Protein AF-A0A0L6WJF7-F1 (afdb_monomer_lite)

Structure (mmCIF, N/CA/C/O backbone):
data_AF-A0A0L6WJF7-F1
#
_entry.id   AF-A0A0L6WJF7-F1
#
loop_
_atom_site.group_PDB
_atom_site.id
_atom_site.type_symbol
_atom_site.label_atom_id
_atom_site.label_alt_id
_atom_site.label_comp_id
_atom_site.label_asym_id
_atom_site.label_entity_id
_atom_site.label_seq_id
_atom_site.pdbx_PDB_ins_code
_atom_site.Cartn_x
_atom_site.Cartn_y
_atom_site.Cartn_z
_atom_site.occupancy
_atom_site.B_iso_or_equiv
_atom_site.auth_seq_id
_atom_site.auth_comp_id
_atom_site.auth_asym_id
_atom_site.auth_atom_id
_atom_site.pdbx_PDB_model_num
ATOM 1 N N . MET A 1 1 ? 12.307 69.881 -58.468 1.00 53.69 1 MET A N 1
ATOM 2 C CA . MET A 1 1 ? 12.374 69.586 -57.019 1.00 53.69 1 MET A CA 1
ATOM 3 C C . MET A 1 1 ? 12.439 68.063 -56.856 1.00 53.69 1 MET A C 1
ATOM 5 O O . MET A 1 1 ? 11.710 67.497 -56.062 1.00 53.69 1 MET A O 1
ATOM 9 N N . ASP A 1 2 ? 13.302 67.382 -57.626 1.00 55.81 2 ASP A N 1
ATOM 10 C CA . ASP A 1 2 ? 13.040 65.974 -57.992 1.00 55.81 2 ASP A CA 1
ATOM 11 C C . ASP A 1 2 ? 14.224 65.020 -57.741 1.00 55.81 2 ASP A C 1
ATOM 13 O O . ASP A 1 2 ? 14.179 63.864 -58.147 1.00 55.81 2 ASP A O 1
ATOM 17 N N . ASN A 1 3 ? 15.279 65.467 -57.045 1.00 57.88 3 ASN A N 1
ATOM 18 C CA . ASN A 1 3 ? 16.489 64.659 -56.816 1.00 57.88 3 ASN A CA 1
ATOM 19 C C . ASN A 1 3 ? 16.565 63.975 -55.436 1.00 57.88 3 ASN A C 1
ATOM 21 O O . ASN A 1 3 ? 17.476 63.183 -55.215 1.00 57.88 3 ASN A O 1
ATOM 25 N N . GLU A 1 4 ? 15.626 64.214 -54.516 1.00 58.69 4 GLU A N 1
ATOM 26 C CA . GLU A 1 4 ? 15.672 63.598 -53.174 1.00 58.69 4 GLU A CA 1
ATOM 27 C C . GLU A 1 4 ? 15.056 62.186 -53.116 1.00 58.69 4 GLU A C 1
ATOM 29 O O . GLU A 1 4 ? 15.371 61.405 -52.219 1.00 58.69 4 GLU A O 1
ATOM 34 N N . HIS A 1 5 ? 14.244 61.788 -54.101 1.00 56.94 5 HIS A N 1
ATOM 35 C CA . HIS A 1 5 ? 13.559 60.488 -54.072 1.00 56.94 5 HIS A CA 1
ATOM 36 C C . HIS A 1 5 ? 14.417 59.290 -54.513 1.00 56.94 5 HIS A C 1
ATOM 38 O O . HIS A 1 5 ? 14.074 58.155 -54.195 1.00 56.94 5 HIS A O 1
ATOM 44 N N . ILE A 1 6 ? 15.545 59.505 -55.201 1.00 64.75 6 ILE A N 1
ATOM 45 C CA . ILE A 1 6 ? 16.400 58.400 -55.678 1.00 64.75 6 ILE A CA 1
ATOM 46 C C . ILE A 1 6 ? 17.362 57.917 -54.580 1.00 64.75 6 ILE A C 1
ATOM 48 O O . ILE A 1 6 ? 17.659 56.725 -54.499 1.00 64.75 6 ILE A O 1
ATOM 52 N N . SER A 1 7 ? 17.793 58.803 -53.676 1.00 67.69 7 SER A N 1
ATOM 53 C CA . SER A 1 7 ? 18.758 58.447 -52.626 1.00 67.69 7 SER A CA 1
ATOM 54 C C . SER A 1 7 ? 18.167 57.513 -51.561 1.00 67.69 7 SER A C 1
ATOM 56 O O . SER A 1 7 ? 18.864 56.636 -51.058 1.00 67.69 7 SER A O 1
ATOM 58 N N . THR A 1 8 ? 16.872 57.640 -51.254 1.00 72.00 8 THR A N 1
ATOM 59 C CA . THR A 1 8 ? 16.207 56.828 -50.216 1.00 72.00 8 THR A CA 1
ATOM 60 C C . THR A 1 8 ? 15.913 55.396 -50.675 1.00 72.00 8 THR A C 1
ATOM 62 O O . THR A 1 8 ? 15.952 54.465 -49.873 1.00 72.00 8 THR A O 1
ATOM 65 N N . ALA A 1 9 ? 15.684 55.179 -51.975 1.00 73.25 9 ALA A N 1
ATOM 66 C CA . ALA A 1 9 ? 15.461 53.839 -52.522 1.00 73.25 9 ALA A CA 1
ATOM 67 C C . ALA A 1 9 ? 16.738 52.978 -52.499 1.00 73.25 9 ALA A C 1
ATOM 69 O O . ALA A 1 9 ? 16.676 51.779 -52.220 1.00 73.25 9 ALA A O 1
ATOM 70 N N . GLN A 1 10 ? 17.901 53.588 -52.752 1.00 75.44 10 GLN A N 1
ATOM 71 C CA . GLN A 1 10 ? 19.178 52.876 -52.737 1.00 75.44 10 GLN A CA 1
ATOM 72 C C . GLN A 1 10 ? 19.604 52.502 -51.309 1.00 75.44 10 GLN A C 1
ATOM 74 O O . GLN A 1 10 ? 20.070 51.383 -51.087 1.00 75.44 10 GLN A O 1
ATOM 79 N N . GLU A 1 11 ? 19.363 53.381 -50.333 1.00 77.94 11 GLU A N 1
ATOM 80 C CA . GLU A 1 11 ? 19.652 53.118 -48.917 1.00 77.94 11 GLU A CA 1
ATOM 81 C C . GLU A 1 11 ? 18.813 51.950 -48.368 1.00 77.94 11 GLU A C 1
ATOM 83 O O . GLU A 1 11 ? 19.355 51.038 -47.743 1.00 77.94 11 GLU A O 1
ATOM 88 N N . ASN A 1 12 ? 17.525 51.878 -48.726 1.00 80.31 12 ASN A N 1
ATOM 89 C CA . ASN A 1 12 ? 16.648 50.779 -48.306 1.00 80.31 12 ASN A CA 1
ATOM 90 C C . ASN A 1 12 ? 17.069 49.412 -48.877 1.00 80.31 12 ASN A C 1
ATOM 92 O O . ASN A 1 12 ? 16.943 48.394 -48.197 1.00 80.31 12 ASN A O 1
ATOM 96 N N . SER A 1 13 ? 17.602 49.370 -50.105 1.00 80.25 13 SER A N 1
ATOM 97 C CA . SER A 1 13 ? 18.071 48.113 -50.713 1.00 80.25 13 SER A CA 1
ATOM 98 C C . SER A 1 13 ? 19.330 47.553 -50.041 1.00 80.25 13 SER A C 1
ATOM 100 O O . SER A 1 13 ? 19.480 46.339 -49.909 1.00 80.25 13 SER A O 1
ATOM 102 N N . PHE A 1 14 ? 20.214 48.436 -49.565 1.00 85.00 14 PHE A N 1
ATOM 103 C CA . PHE A 1 14 ? 21.432 48.042 -48.865 1.00 85.00 14 PHE A CA 1
ATOM 104 C C . PHE A 1 14 ? 21.129 47.525 -47.453 1.00 85.00 14 PHE A C 1
ATOM 106 O O . PHE A 1 14 ? 21.691 46.513 -47.035 1.00 85.00 14 PHE A O 1
ATOM 113 N N . VAL A 1 15 ? 20.193 48.168 -46.745 1.00 85.81 15 VAL A N 1
ATOM 114 C CA . VAL A 1 15 ? 19.759 47.729 -45.409 1.00 85.81 15 VAL A CA 1
ATOM 115 C C . VAL A 1 15 ? 19.102 46.345 -45.469 1.00 85.81 15 VAL A C 1
ATOM 117 O O . VAL A 1 15 ? 19.448 45.488 -44.658 1.00 85.81 15 VAL A O 1
ATOM 120 N N . ALA A 1 16 ? 18.252 46.083 -46.469 1.00 84.12 16 ALA A N 1
ATOM 121 C CA . ALA A 1 16 ? 17.634 44.766 -46.654 1.00 84.12 16 ALA A CA 1
ATOM 122 C C . ALA A 1 16 ? 18.677 43.659 -46.916 1.00 84.12 16 ALA A C 1
ATOM 124 O O . ALA A 1 16 ? 18.638 42.605 -46.284 1.00 84.12 16 ALA A O 1
ATOM 125 N N . ALA A 1 17 ? 19.668 43.920 -47.777 1.00 85.81 17 ALA A N 1
ATOM 126 C CA . ALA A 1 17 ? 20.734 42.955 -48.057 1.00 85.81 17 ALA A CA 1
ATOM 127 C C . ALA A 1 17 ? 21.619 42.667 -46.826 1.00 85.81 17 ALA A C 1
ATOM 129 O O . ALA A 1 17 ? 22.101 41.545 -46.644 1.00 85.81 17 ALA A O 1
ATOM 130 N N . GLN A 1 18 ? 21.831 43.668 -45.967 1.00 89.62 18 GLN A N 1
ATOM 131 C CA . GLN A 1 18 ? 22.596 43.511 -44.732 1.00 89.62 18 GLN A CA 1
ATOM 132 C C . GLN A 1 18 ? 21.829 42.699 -43.675 1.00 89.62 18 GLN A C 1
ATOM 134 O O . GLN A 1 18 ? 22.437 41.895 -42.962 1.00 89.62 18 GLN A O 1
ATOM 139 N N . GLU A 1 19 ? 20.509 42.873 -43.589 1.00 90.62 19 GLU A N 1
ATOM 140 C CA . GLU A 1 19 ? 19.651 42.114 -42.673 1.00 90.62 19 GLU A CA 1
ATOM 141 C C . GLU A 1 19 ? 19.583 40.627 -43.062 1.00 90.62 19 GLU A C 1
ATOM 143 O O . GLU A 1 19 ? 19.742 39.756 -42.202 1.00 90.62 19 GLU A O 1
ATOM 148 N N . ASP A 1 20 ? 19.487 40.324 -44.360 1.00 92.12 20 ASP A N 1
ATOM 149 C CA . ASP A 1 20 ? 19.518 38.945 -44.866 1.00 92.12 20 ASP A CA 1
ATOM 150 C C . ASP A 1 20 ? 20.847 38.242 -44.544 1.00 92.12 20 ASP A C 1
ATOM 152 O O . ASP A 1 20 ? 20.865 37.101 -44.069 1.00 92.12 20 ASP A O 1
ATOM 156 N N . HIS A 1 21 ? 21.975 38.938 -44.723 1.00 94.06 21 HIS A N 1
ATOM 157 C CA . HIS A 1 21 ? 23.291 38.394 -44.387 1.00 94.06 21 HIS A CA 1
ATOM 158 C C . HIS A 1 21 ? 23.449 38.166 -42.872 1.00 94.06 21 HIS A C 1
ATOM 160 O O . HIS A 1 21 ? 24.003 37.147 -42.450 1.00 94.06 21 HIS A O 1
ATOM 166 N N . ALA A 1 22 ? 22.941 39.077 -42.034 1.00 93.19 22 ALA A N 1
ATOM 167 C CA . ALA A 1 22 ? 22.985 38.931 -40.578 1.00 93.19 22 ALA A CA 1
ATOM 168 C C . ALA A 1 22 ? 22.165 37.723 -40.093 1.00 93.19 22 ALA A C 1
ATOM 170 O O . ALA A 1 22 ? 22.651 36.945 -39.266 1.00 93.19 22 ALA A O 1
ATOM 171 N N . ASN A 1 23 ? 20.971 37.516 -40.655 1.00 92.62 23 ASN A N 1
ATOM 172 C CA . ASN A 1 23 ? 20.116 36.370 -40.336 1.00 92.62 23 ASN A CA 1
ATOM 173 C C . ASN A 1 23 ? 20.767 35.043 -40.745 1.00 92.62 23 ASN A C 1
ATOM 175 O O . ASN A 1 23 ? 20.771 34.088 -39.966 1.00 92.62 23 ASN A O 1
ATOM 179 N N . GLN A 1 24 ? 21.412 35.002 -41.913 1.00 93.69 24 GLN A N 1
ATOM 180 C CA . GLN A 1 24 ? 22.119 33.811 -42.383 1.00 93.69 24 GLN A CA 1
ATOM 181 C C . GLN A 1 24 ? 23.331 33.460 -41.502 1.00 93.69 24 GLN A C 1
ATOM 183 O O . GLN A 1 24 ? 23.605 32.284 -41.240 1.00 93.69 24 GLN A O 1
ATOM 188 N N . VAL A 1 25 ? 24.064 34.462 -41.008 1.00 94.81 25 VAL A N 1
ATOM 189 C CA . VAL A 1 25 ? 25.177 34.241 -40.070 1.00 94.81 25 VAL A CA 1
ATOM 190 C C . VAL A 1 25 ? 24.658 33.765 -38.714 1.00 94.81 25 VAL A C 1
ATOM 192 O O . VAL A 1 25 ? 25.211 32.814 -38.162 1.00 94.81 25 VAL A O 1
ATOM 195 N N . LEU A 1 26 ? 23.586 34.370 -38.195 1.00 94.88 26 LEU A N 1
ATOM 196 C CA . LEU A 1 26 ? 22.988 33.975 -36.919 1.00 94.88 26 LEU A CA 1
ATOM 197 C C . LEU A 1 26 ? 22.504 32.520 -36.957 1.00 94.88 26 LEU A C 1
ATOM 199 O O . LEU A 1 26 ? 22.787 31.751 -36.039 1.00 94.88 26 LEU A O 1
ATOM 203 N N . GLU A 1 27 ? 21.836 32.129 -38.041 1.00 93.94 27 GLU A N 1
ATOM 204 C CA . GLU A 1 27 ? 21.353 30.765 -38.238 1.00 93.94 27 GLU A CA 1
ATOM 205 C C . GLU A 1 27 ? 22.522 29.764 -38.283 1.00 93.94 27 GLU A C 1
ATOM 207 O O . GLU A 1 27 ? 22.518 28.748 -37.581 1.00 93.94 27 GLU A O 1
ATOM 212 N N . ASN A 1 28 ? 23.590 30.093 -39.014 1.00 93.88 28 ASN A N 1
ATOM 213 C CA . ASN A 1 28 ? 24.789 29.258 -39.075 1.00 93.88 28 ASN A CA 1
ATOM 214 C C . ASN A 1 28 ? 25.502 29.134 -37.721 1.00 93.88 28 ASN A C 1
ATOM 216 O O . ASN A 1 28 ? 25.958 28.043 -37.378 1.00 93.88 28 ASN A O 1
ATOM 220 N N . VAL A 1 29 ? 25.583 30.213 -36.938 1.00 96.12 29 VAL A N 1
ATOM 221 C CA . VAL A 1 29 ? 26.187 30.195 -35.595 1.00 96.12 29 VAL A CA 1
ATOM 222 C C . VAL A 1 29 ? 25.330 29.380 -34.623 1.00 96.12 29 VAL A C 1
ATOM 224 O O . VAL A 1 29 ? 25.874 28.608 -33.831 1.00 96.12 29 VAL A O 1
ATOM 227 N N . LEU A 1 30 ? 24.002 29.484 -34.717 1.00 96.50 30 LEU A N 1
ATOM 228 C CA . LEU A 1 30 ? 23.072 28.752 -33.857 1.00 96.50 30 LEU A CA 1
ATOM 229 C C . LEU A 1 30 ? 23.101 27.236 -34.128 1.00 96.50 30 LEU A C 1
ATOM 231 O O . LEU A 1 30 ? 23.076 26.443 -33.185 1.00 96.50 30 LEU A O 1
ATOM 235 N N . TYR A 1 31 ? 23.212 26.818 -35.396 1.00 96.50 31 TYR A N 1
ATOM 236 C CA . TYR A 1 31 ? 23.283 25.397 -35.770 1.00 96.50 31 TYR A CA 1
ATOM 237 C C . TYR A 1 31 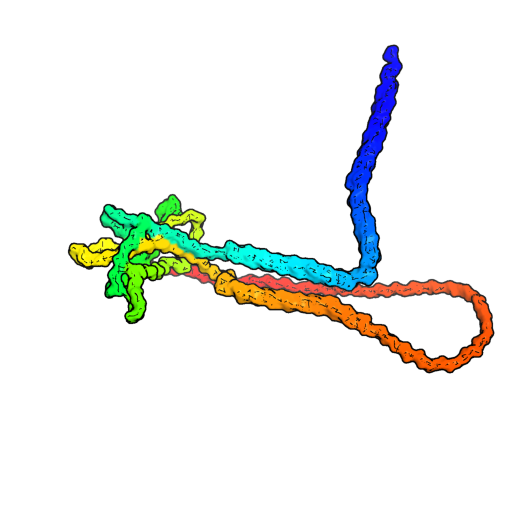? 24.700 24.811 -35.795 1.00 96.50 31 TYR A C 1
ATOM 239 O O . TYR A 1 31 ? 24.844 23.584 -35.804 1.00 96.50 31 TYR A O 1
ATOM 247 N N . ALA A 1 32 ? 25.751 25.637 -35.763 1.00 96.06 32 ALA A N 1
ATOM 248 C CA . ALA A 1 32 ? 27.143 25.186 -35.705 1.00 96.06 32 ALA A CA 1
ATOM 249 C C . ALA A 1 32 ? 27.411 24.101 -34.636 1.00 96.06 32 ALA A C 1
ATOM 251 O O . ALA A 1 32 ? 27.981 23.065 -34.998 1.00 96.06 32 ALA A O 1
ATOM 252 N N . PRO A 1 33 ? 26.987 24.242 -33.358 1.00 95.44 33 PRO A N 1
ATOM 253 C CA . PRO A 1 33 ? 27.238 23.215 -32.344 1.00 95.44 33 PRO A CA 1
ATOM 254 C C . PRO A 1 33 ? 26.498 21.901 -32.630 1.00 95.44 33 PRO A C 1
ATOM 256 O O . PRO A 1 33 ? 27.069 20.824 -32.453 1.00 95.44 33 PRO A O 1
ATOM 259 N N . LEU A 1 34 ? 25.260 21.969 -33.130 1.00 95.06 34 LEU A N 1
ATOM 260 C CA . LEU A 1 34 ? 24.488 20.785 -33.521 1.00 95.06 34 LEU A CA 1
ATOM 261 C C . LEU A 1 34 ? 25.148 20.049 -34.687 1.00 95.06 34 LEU A C 1
ATOM 263 O O . LEU A 1 34 ? 25.275 18.826 -34.649 1.00 95.06 34 LEU A O 1
ATOM 267 N N . ARG A 1 35 ? 25.617 20.785 -35.701 1.00 94.56 35 ARG A N 1
ATOM 268 C CA . ARG A 1 35 ? 26.313 20.208 -36.857 1.00 94.56 35 ARG A CA 1
ATOM 269 C C . ARG A 1 35 ? 27.630 19.556 -36.442 1.00 94.56 35 ARG A C 1
ATOM 271 O O . ARG A 1 35 ? 27.910 18.443 -36.883 1.00 94.56 35 ARG A O 1
ATOM 278 N N . LEU A 1 36 ? 28.400 20.200 -35.562 1.00 95.88 36 LEU A N 1
ATOM 279 C CA . LEU A 1 36 ? 29.635 19.635 -35.011 1.00 95.88 36 LEU A CA 1
ATOM 280 C C . LEU A 1 36 ? 29.346 18.347 -34.229 1.00 95.88 36 LEU A C 1
ATOM 282 O O . LEU A 1 36 ? 30.014 17.339 -34.449 1.00 95.88 36 LEU A O 1
ATOM 286 N N . PHE A 1 37 ? 28.304 18.337 -33.393 1.00 95.69 37 PHE A N 1
ATOM 287 C CA . PHE A 1 37 ? 27.869 17.141 -32.669 1.00 95.69 37 PHE A CA 1
ATOM 288 C C . PHE A 1 37 ? 27.458 15.999 -33.615 1.00 95.69 37 PHE A C 1
ATOM 290 O O . PHE A 1 37 ? 27.842 14.845 -33.413 1.00 95.69 37 PHE A O 1
ATOM 297 N N . LEU A 1 38 ? 26.730 16.305 -34.689 1.00 95.69 38 LEU A N 1
ATOM 298 C CA . LEU A 1 38 ? 26.316 15.319 -35.693 1.00 95.69 38 LEU A CA 1
ATOM 299 C C . LEU A 1 38 ? 27.516 14.728 -36.455 1.00 95.69 38 LEU A C 1
ATOM 301 O O . LEU A 1 38 ? 27.592 13.518 -36.674 1.00 95.69 38 LEU A O 1
ATOM 305 N N . VAL A 1 39 ? 28.502 15.555 -36.809 1.00 95.69 39 VAL A N 1
ATOM 306 C CA . VAL A 1 39 ? 29.749 15.089 -37.444 1.00 95.69 39 VAL A CA 1
ATOM 307 C C . VAL A 1 39 ? 30.576 14.239 -36.473 1.00 95.69 39 VAL A C 1
ATOM 309 O O . VAL A 1 39 ? 31.080 13.179 -36.843 1.00 95.69 39 VAL A O 1
ATOM 312 N N . LEU A 1 40 ? 30.675 14.649 -35.207 1.00 95.88 40 LEU A N 1
ATOM 313 C CA . LEU A 1 40 ? 31.395 13.890 -34.184 1.00 95.88 40 LEU A CA 1
ATOM 314 C C . LEU A 1 40 ? 30.750 12.515 -33.950 1.00 95.88 40 LEU A C 1
ATOM 316 O O . LEU A 1 40 ? 31.445 11.500 -33.913 1.00 95.88 40 LEU A O 1
ATOM 320 N N . THR A 1 41 ? 29.419 12.466 -33.845 1.00 90.81 41 THR A N 1
ATOM 321 C CA . THR A 1 41 ? 28.673 11.216 -33.627 1.00 90.81 41 THR A CA 1
ATOM 322 C C . THR A 1 41 ? 28.743 10.279 -34.830 1.00 90.81 41 THR A C 1
ATOM 324 O O . THR A 1 41 ? 28.945 9.082 -34.646 1.00 90.81 41 THR A O 1
ATOM 327 N N . THR A 1 42 ? 28.656 10.784 -36.062 1.00 92.19 42 THR A N 1
ATOM 328 C CA . THR A 1 42 ? 28.769 9.950 -37.277 1.00 92.19 42 THR A CA 1
ATOM 329 C C . THR A 1 42 ? 30.175 9.375 -37.477 1.00 92.19 42 THR A C 1
ATOM 331 O O . THR A 1 42 ? 30.312 8.192 -37.813 1.00 92.19 42 THR A O 1
ATOM 334 N N . ASN A 1 43 ? 31.224 10.153 -37.187 1.00 92.19 43 ASN A N 1
ATOM 335 C CA . ASN A 1 43 ? 32.607 9.664 -37.187 1.00 92.19 43 ASN A CA 1
ATOM 336 C C . ASN A 1 43 ? 32.833 8.605 -36.100 1.00 92.19 43 ASN A C 1
ATOM 338 O O . ASN A 1 43 ? 33.417 7.552 -36.365 1.00 92.19 43 ASN A O 1
ATOM 342 N N . LEU A 1 44 ? 32.298 8.837 -34.898 1.00 91.25 44 LEU A N 1
ATOM 343 C CA . LEU A 1 44 ? 32.364 7.879 -33.797 1.00 91.25 44 LEU A CA 1
ATOM 344 C C . LEU A 1 44 ? 31.636 6.568 -34.136 1.00 91.25 44 LEU A C 1
ATOM 346 O O . LEU A 1 44 ? 32.177 5.486 -33.917 1.00 91.25 44 LEU A O 1
ATOM 350 N N . VAL A 1 45 ? 30.441 6.641 -34.730 1.00 89.25 45 VAL A N 1
ATOM 351 C CA . VAL A 1 45 ? 29.676 5.461 -35.173 1.00 89.25 45 VAL A CA 1
ATOM 352 C C . VAL A 1 45 ? 30.439 4.674 -36.236 1.00 89.25 45 VAL A C 1
ATOM 354 O O . VAL A 1 45 ? 30.460 3.444 -36.189 1.00 89.25 45 VAL A O 1
ATOM 357 N N . SER A 1 46 ? 31.104 5.360 -37.165 1.00 90.75 46 SER A N 1
ATOM 358 C CA . SER A 1 46 ? 31.913 4.710 -38.201 1.00 90.75 46 SER A CA 1
ATOM 359 C C . SER A 1 46 ? 33.108 3.963 -37.603 1.00 90.75 46 SER A C 1
ATOM 361 O O . SER A 1 46 ? 33.389 2.839 -38.019 1.00 90.75 46 SER A O 1
ATOM 363 N N . TYR A 1 47 ? 33.743 4.530 -36.572 1.00 92.31 47 TYR A N 1
ATOM 364 C CA . TYR A 1 47 ? 34.831 3.885 -35.832 1.00 92.31 47 TYR A CA 1
ATOM 365 C C . TYR A 1 47 ? 34.354 2.677 -35.006 1.00 92.31 47 TYR A C 1
ATOM 367 O O . TYR A 1 47 ? 35.052 1.671 -34.894 1.00 92.31 47 TYR A O 1
ATOM 375 N N . LEU A 1 48 ? 33.133 2.741 -34.465 1.00 84.50 48 LEU A N 1
ATOM 376 C CA . LEU A 1 48 ? 32.530 1.669 -33.665 1.00 84.50 48 LEU A CA 1
ATOM 377 C C . LEU A 1 48 ? 31.879 0.561 -34.508 1.00 84.50 48 LEU A C 1
ATOM 379 O O . LEU A 1 48 ? 31.614 -0.524 -33.991 1.00 84.50 48 LEU A O 1
ATOM 383 N N . ARG A 1 49 ? 31.642 0.795 -35.803 1.00 86.31 49 ARG A N 1
ATOM 384 C CA . ARG A 1 49 ? 30.972 -0.134 -36.726 1.00 86.31 49 ARG A CA 1
ATOM 385 C C . ARG A 1 49 ? 31.522 -1.574 -36.722 1.00 86.31 49 ARG A C 1
ATOM 387 O O . ARG A 1 49 ? 30.693 -2.483 -36.663 1.00 86.31 49 ARG A O 1
ATOM 394 N N . PRO A 1 50 ? 32.847 -1.840 -36.736 1.00 89.69 50 PRO A N 1
ATOM 395 C CA . PRO A 1 50 ? 33.362 -3.215 -36.679 1.00 89.69 50 PRO A CA 1
ATOM 396 C C . PRO A 1 50 ? 33.068 -3.918 -35.345 1.00 89.69 50 PRO A C 1
ATOM 398 O O . PRO A 1 50 ? 32.942 -5.141 -35.301 1.00 89.69 50 PRO A O 1
ATOM 401 N N . PHE A 1 51 ? 32.895 -3.154 -34.268 1.00 85.12 51 PHE A N 1
ATOM 402 C CA . PHE A 1 51 ? 32.595 -3.668 -32.934 1.00 85.12 51 PHE A CA 1
ATOM 403 C C . PHE A 1 51 ? 31.099 -3.636 -32.602 1.00 85.12 51 PHE A C 1
ATOM 405 O O . PHE A 1 51 ? 30.689 -4.181 -31.578 1.00 85.12 51 PHE A O 1
ATOM 412 N N . ALA A 1 52 ? 30.263 -3.044 -33.462 1.00 79.50 52 ALA A N 1
ATOM 413 C CA . ALA A 1 52 ? 28.847 -2.804 -33.195 1.00 79.50 52 ALA A CA 1
ATOM 414 C C . ALA A 1 52 ? 28.100 -4.085 -32.792 1.00 79.50 52 ALA A C 1
ATOM 416 O O . ALA A 1 52 ? 27.354 -4.081 -31.816 1.00 79.50 52 ALA A O 1
ATOM 417 N N . ALA A 1 53 ? 28.367 -5.206 -33.470 1.00 79.06 53 ALA A N 1
ATOM 418 C CA . ALA A 1 53 ? 27.729 -6.488 -33.168 1.00 79.06 53 ALA A CA 1
ATOM 419 C C . ALA A 1 53 ? 28.026 -7.012 -31.745 1.00 79.06 53 ALA A C 1
ATOM 421 O O . ALA A 1 53 ? 27.225 -7.767 -31.201 1.00 79.06 53 ALA A O 1
ATOM 422 N N . GLN A 1 54 ? 29.153 -6.617 -31.144 1.00 80.81 54 GLN A N 1
ATOM 423 C CA . GLN A 1 54 ? 29.554 -7.019 -29.790 1.00 80.81 54 GLN A CA 1
ATOM 424 C C . GLN A 1 54 ? 29.210 -5.952 -28.743 1.00 80.81 54 GLN A C 1
ATOM 426 O O . GLN A 1 54 ? 28.816 -6.288 -27.628 1.00 80.81 54 GLN A O 1
ATOM 431 N N . ILE A 1 55 ? 29.318 -4.669 -29.100 1.00 82.31 55 ILE A N 1
ATOM 432 C CA . ILE A 1 55 ? 29.065 -3.551 -28.185 1.00 82.31 55 ILE A CA 1
ATOM 433 C C . ILE A 1 55 ? 27.568 -3.371 -27.934 1.00 82.31 55 ILE A C 1
ATOM 435 O O . ILE A 1 55 ? 27.193 -3.098 -26.799 1.00 82.31 55 ILE A O 1
ATOM 439 N N . ILE A 1 56 ? 26.704 -3.553 -28.942 1.00 82.62 56 ILE A N 1
ATOM 440 C CA . ILE A 1 56 ? 25.258 -3.308 -28.797 1.00 82.62 56 ILE A CA 1
ATOM 441 C C . ILE A 1 56 ? 24.647 -4.135 -27.647 1.00 82.62 56 ILE A C 1
ATOM 443 O O . ILE A 1 56 ? 24.024 -3.531 -26.774 1.00 82.62 56 ILE A O 1
ATOM 447 N N . PRO A 1 57 ? 24.838 -5.468 -27.560 1.00 80.31 57 PRO A N 1
ATOM 448 C CA . PRO A 1 57 ? 24.281 -6.255 -26.459 1.00 80.31 57 PRO A CA 1
ATOM 449 C C . PRO A 1 57 ? 24.850 -5.870 -25.090 1.00 80.31 57 PRO A C 1
ATOM 451 O O . PRO A 1 57 ? 24.106 -5.800 -24.115 1.00 80.31 57 PRO A O 1
ATOM 454 N N . VAL A 1 58 ? 26.154 -5.583 -25.011 1.00 81.69 58 VAL A N 1
ATOM 455 C CA . VAL A 1 58 ? 26.816 -5.178 -23.759 1.00 81.69 58 VAL A CA 1
ATOM 456 C C . VAL A 1 58 ? 26.283 -3.833 -23.282 1.00 81.69 58 VAL A C 1
ATOM 458 O O . VAL A 1 58 ? 25.961 -3.682 -22.109 1.00 81.69 58 VAL A O 1
ATOM 461 N N . LEU A 1 59 ? 26.130 -2.878 -24.197 1.00 82.19 59 LEU A N 1
ATOM 462 C CA . LEU A 1 59 ? 25.591 -1.556 -23.914 1.00 82.19 59 LEU A CA 1
ATOM 463 C C . LEU A 1 59 ? 24.126 -1.660 -23.471 1.00 82.19 59 LEU A C 1
ATOM 465 O O . LEU A 1 59 ? 23.757 -1.083 -22.451 1.00 82.19 59 LEU A O 1
ATOM 469 N N . ILE A 1 60 ? 23.314 -2.470 -24.159 1.00 82.50 60 ILE A N 1
ATOM 470 C CA . ILE A 1 60 ? 21.942 -2.763 -23.727 1.00 82.50 60 ILE A CA 1
ATOM 471 C C . ILE A 1 60 ? 21.952 -3.360 -22.317 1.00 82.50 60 ILE A C 1
ATOM 473 O O . ILE A 1 60 ? 21.225 -2.863 -21.472 1.00 82.50 60 ILE A O 1
ATOM 477 N N . CYS A 1 61 ? 22.795 -4.345 -22.004 1.00 80.81 61 CYS A N 1
ATOM 478 C CA . CYS A 1 61 ? 22.877 -4.894 -20.648 1.00 80.81 61 CYS A CA 1
ATOM 479 C C . CYS A 1 61 ? 23.299 -3.839 -19.611 1.00 80.81 61 CYS A C 1
ATOM 481 O O . CYS A 1 61 ? 22.655 -3.717 -18.573 1.00 80.81 61 CYS A O 1
ATOM 483 N N . ILE A 1 62 ? 24.332 -3.042 -19.892 1.00 83.19 62 ILE A N 1
ATOM 484 C CA . ILE A 1 62 ? 24.855 -2.030 -18.962 1.00 83.19 62 ILE A CA 1
ATOM 485 C C . ILE A 1 62 ? 23.821 -0.945 -18.660 1.00 83.19 62 ILE A C 1
ATOM 487 O O . ILE A 1 62 ? 23.769 -0.491 -17.524 1.00 83.19 62 ILE A O 1
ATOM 491 N N . PHE A 1 63 ? 22.997 -0.535 -19.627 1.00 82.88 63 PHE A N 1
ATOM 492 C CA . PHE A 1 63 ? 22.012 0.531 -19.417 1.00 82.88 63 PHE A CA 1
ATOM 493 C C . PHE A 1 63 ? 20.622 0.012 -19.035 1.00 82.88 63 PHE A C 1
ATOM 495 O O . PHE A 1 63 ? 19.961 0.585 -18.169 1.00 82.88 63 PHE A O 1
ATOM 502 N N . LEU A 1 64 ? 20.168 -1.085 -19.641 1.00 79.81 64 LEU A N 1
ATOM 503 C CA . LEU A 1 64 ? 18.831 -1.632 -19.418 1.00 79.81 64 LEU A CA 1
ATOM 504 C C . LEU A 1 64 ? 18.714 -2.287 -18.037 1.00 79.81 64 LEU A C 1
ATOM 506 O O . LEU A 1 64 ? 17.690 -2.119 -17.382 1.00 79.81 64 LEU A O 1
ATOM 510 N N . ILE A 1 65 ? 19.748 -2.992 -17.563 1.00 80.56 65 ILE A N 1
ATOM 511 C CA . ILE A 1 65 ? 19.728 -3.640 -16.241 1.00 80.56 65 ILE A CA 1
ATOM 512 C C . ILE A 1 65 ? 19.526 -2.620 -15.109 1.00 80.56 65 ILE A C 1
ATOM 514 O O . ILE A 1 65 ? 18.562 -2.781 -14.357 1.00 80.56 65 ILE A O 1
ATOM 518 N N . PRO A 1 66 ? 20.354 -1.565 -14.962 1.00 80.25 66 PRO A N 1
ATOM 519 C CA . PRO A 1 66 ? 20.152 -0.583 -13.902 1.00 80.25 66 PRO A CA 1
ATOM 520 C C . PRO A 1 66 ? 18.852 0.196 -14.085 1.00 80.25 66 PRO A C 1
ATOM 522 O O . PRO A 1 66 ? 18.196 0.482 -13.089 1.00 80.25 66 PRO A O 1
ATOM 525 N N . LEU A 1 67 ? 18.428 0.482 -15.323 1.00 80.00 67 LEU A N 1
ATOM 526 C CA . LEU A 1 67 ? 17.141 1.131 -15.576 1.00 80.00 67 LEU A CA 1
ATOM 527 C C . LEU A 1 67 ? 15.968 0.274 -15.078 1.00 80.00 67 LEU A C 1
ATOM 529 O O . LEU A 1 67 ? 15.086 0.790 -14.392 1.00 80.00 67 LEU A O 1
ATOM 533 N N . ILE A 1 68 ? 15.959 -1.030 -15.379 1.00 79.81 68 ILE A N 1
ATOM 534 C CA . ILE A 1 68 ? 14.902 -1.935 -14.911 1.00 79.81 68 ILE A CA 1
ATOM 535 C C . ILE A 1 68 ? 14.962 -2.098 -13.389 1.00 79.81 68 ILE A C 1
ATOM 537 O O . ILE A 1 68 ? 13.916 -2.062 -12.743 1.00 79.81 68 ILE A O 1
ATOM 541 N N . LEU A 1 69 ? 16.153 -2.234 -12.797 1.00 80.81 69 LEU A N 1
ATOM 542 C CA . LEU A 1 69 ? 16.310 -2.299 -11.339 1.00 80.81 69 LEU A CA 1
ATOM 543 C C . LEU A 1 69 ? 15.771 -1.038 -10.659 1.00 80.81 69 LEU A C 1
ATOM 545 O O . LEU A 1 69 ? 15.045 -1.133 -9.671 1.00 80.81 69 LEU A O 1
ATOM 549 N N . LEU A 1 70 ? 16.080 0.130 -11.220 1.00 77.75 70 LEU A N 1
ATOM 550 C CA . LEU A 1 70 ? 15.615 1.418 -10.729 1.00 77.75 70 LEU A CA 1
ATOM 551 C C . LEU A 1 70 ? 14.088 1.518 -10.839 1.00 77.75 70 LEU A C 1
ATOM 553 O O . LEU A 1 70 ? 13.429 1.805 -9.843 1.00 77.75 70 LEU A O 1
ATOM 557 N N . LEU A 1 71 ? 13.502 1.187 -11.994 1.00 75.81 71 LEU A N 1
ATOM 558 C CA . LEU A 1 71 ? 12.044 1.152 -12.176 1.00 75.81 71 LEU A CA 1
ATOM 559 C C . LEU A 1 71 ? 11.360 0.150 -11.233 1.00 75.81 71 LEU A C 1
ATOM 561 O O . LEU A 1 71 ? 10.322 0.467 -10.653 1.00 75.81 71 LEU A O 1
ATOM 565 N N . SER A 1 72 ? 11.950 -1.030 -11.034 1.00 79.81 72 SER A N 1
ATOM 566 C CA . SER A 1 72 ? 11.452 -2.043 -10.099 1.00 79.81 72 SER A CA 1
ATOM 567 C C . SER A 1 72 ? 11.499 -1.541 -8.654 1.00 79.81 72 SER A C 1
ATOM 569 O O . SER A 1 72 ? 10.542 -1.724 -7.902 1.00 79.81 72 SER A O 1
ATOM 571 N N . PHE A 1 73 ? 12.589 -0.880 -8.261 1.00 80.50 73 PHE A N 1
ATOM 572 C CA . PHE A 1 73 ? 12.744 -0.299 -6.930 1.00 80.50 73 PHE A CA 1
ATOM 573 C C . PHE A 1 73 ? 11.740 0.832 -6.686 1.00 80.50 73 PHE A C 1
ATOM 575 O O . PHE A 1 73 ? 11.032 0.816 -5.679 1.00 80.50 73 PHE A O 1
ATOM 582 N N . PHE A 1 74 ? 11.607 1.769 -7.631 1.00 77.75 74 PHE A N 1
ATOM 583 C CA . PHE A 1 74 ? 10.623 2.849 -7.542 1.00 77.75 74 PHE A CA 1
ATOM 584 C C . PHE A 1 74 ? 9.190 2.321 -7.526 1.00 77.75 74 PHE A C 1
ATOM 586 O O . PHE A 1 74 ? 8.383 2.801 -6.735 1.00 77.75 74 PHE A O 1
ATOM 593 N N . SER A 1 75 ? 8.874 1.299 -8.327 1.00 75.00 75 SER A N 1
ATOM 594 C CA . SER A 1 75 ? 7.568 0.637 -8.278 1.00 75.00 75 SER A CA 1
ATOM 595 C C . SER A 1 75 ? 7.306 0.029 -6.897 1.00 75.00 75 SER A C 1
ATOM 597 O O . SER A 1 75 ? 6.247 0.269 -6.320 1.00 75.00 75 SER A O 1
ATOM 599 N N . GLY A 1 76 ? 8.290 -0.662 -6.313 1.00 78.69 76 GLY A N 1
ATOM 600 C CA . GLY A 1 76 ? 8.204 -1.192 -4.950 1.00 78.69 76 GLY A CA 1
ATOM 601 C C . GLY A 1 76 ? 7.987 -0.104 -3.894 1.00 78.69 76 GLY A C 1
ATOM 602 O O . GLY A 1 76 ? 7.126 -0.259 -3.029 1.00 78.69 76 GLY A O 1
ATOM 603 N N . LEU A 1 77 ? 8.702 1.022 -3.993 1.00 78.19 77 LEU A N 1
ATOM 604 C CA . LEU A 1 77 ? 8.536 2.168 -3.093 1.00 78.19 77 LEU A CA 1
ATOM 605 C C . LEU A 1 77 ? 7.162 2.827 -3.228 1.00 78.19 77 LEU A C 1
ATOM 607 O O . LEU A 1 77 ? 6.533 3.131 -2.214 1.00 78.19 77 LEU A O 1
ATOM 611 N N . ILE A 1 78 ? 6.684 3.033 -4.458 1.00 77.00 78 ILE A N 1
ATOM 612 C CA . ILE A 1 78 ? 5.358 3.605 -4.718 1.00 77.00 78 ILE A CA 1
ATOM 613 C C . ILE A 1 78 ? 4.287 2.671 -4.163 1.00 77.00 78 ILE A C 1
ATOM 615 O O . ILE A 1 78 ? 3.407 3.129 -3.439 1.00 77.00 78 ILE A O 1
ATOM 619 N N . VAL A 1 79 ? 4.394 1.363 -4.429 1.00 76.88 79 VAL A N 1
ATOM 620 C CA . VAL A 1 79 ? 3.463 0.369 -3.889 1.00 76.88 79 VAL A CA 1
ATOM 621 C C . VAL A 1 79 ? 3.479 0.419 -2.368 1.00 76.88 79 VAL A C 1
ATOM 623 O O . VAL A 1 79 ? 2.415 0.607 -1.792 1.00 76.88 79 VAL A O 1
ATOM 626 N N . TRP A 1 80 ? 4.650 0.367 -1.726 1.00 74.38 80 TRP A N 1
ATOM 627 C CA . TRP A 1 80 ? 4.786 0.444 -0.267 1.00 74.38 80 TRP A CA 1
ATOM 628 C C . TRP A 1 80 ? 4.142 1.705 0.315 1.00 74.38 80 TRP A C 1
ATOM 630 O O . TRP A 1 80 ? 3.430 1.630 1.313 1.00 74.38 80 TRP A O 1
ATOM 640 N N . LYS A 1 81 ? 4.364 2.865 -0.312 1.00 72.19 81 LYS A N 1
ATOM 641 C CA . LYS A 1 81 ? 3.763 4.141 0.106 1.00 72.19 81 LYS A CA 1
ATOM 642 C C . LYS A 1 81 ? 2.255 4.199 -0.152 1.00 72.19 81 LYS A C 1
ATOM 644 O O . LYS A 1 81 ? 1.557 4.899 0.570 1.00 72.19 81 LYS A O 1
ATOM 649 N N . SER A 1 82 ? 1.769 3.474 -1.158 1.00 62.66 82 SER A N 1
ATOM 650 C CA . SER A 1 82 ? 0.352 3.404 -1.535 1.00 62.66 82 SER A CA 1
ATOM 651 C C . SER A 1 82 ? -0.433 2.289 -0.835 1.00 62.66 82 SER A C 1
ATOM 653 O O . SER A 1 82 ? -1.658 2.252 -0.965 1.00 62.66 82 SER A O 1
ATOM 655 N N . VAL A 1 83 ? 0.231 1.381 -0.102 1.00 68.94 83 VAL A N 1
ATOM 656 C CA . VAL A 1 83 ? -0.468 0.402 0.739 1.00 68.94 83 VAL A CA 1
ATOM 657 C C . VAL A 1 83 ? -1.284 1.194 1.743 1.00 68.94 83 VAL A C 1
ATOM 659 O O . VAL A 1 83 ? -0.746 2.018 2.480 1.00 68.94 83 VAL A O 1
ATOM 662 N N . ALA A 1 84 ? -2.593 0.964 1.737 1.00 56.72 84 ALA A N 1
ATOM 663 C CA . ALA A 1 84 ? -3.501 1.684 2.599 1.00 56.72 84 ALA A CA 1
ATOM 664 C C . ALA A 1 84 ? -3.172 1.333 4.053 1.00 56.72 84 ALA A C 1
ATOM 666 O O . ALA A 1 84 ? -3.481 0.246 4.544 1.00 56.72 84 ALA A O 1
ATOM 667 N N . VAL A 1 85 ? -2.478 2.248 4.721 1.00 62.44 85 VAL A N 1
ATOM 668 C CA . VAL A 1 85 ? -2.154 2.121 6.134 1.00 62.44 85 VAL A CA 1
ATOM 669 C C . VAL A 1 85 ? -3.468 2.266 6.890 1.00 62.44 85 VAL A C 1
ATOM 671 O O . VAL A 1 85 ? -4.244 3.186 6.625 1.00 62.44 85 VAL A O 1
ATOM 674 N N . GLY A 1 86 ? -3.748 1.323 7.791 1.00 64.62 86 GLY A N 1
ATOM 675 C CA . GLY A 1 86 ? -4.885 1.462 8.691 1.00 64.62 86 GLY A CA 1
ATOM 676 C C . GLY A 1 86 ? -4.790 2.797 9.425 1.00 64.62 86 GLY A C 1
ATOM 677 O O . GLY A 1 86 ? -3.700 3.225 9.801 1.00 64.62 86 GLY A O 1
ATOM 678 N N . TRP A 1 87 ? -5.913 3.475 9.593 1.00 72.19 87 TRP A N 1
ATOM 679 C CA . TRP A 1 87 ? -5.957 4.732 10.322 1.00 72.19 87 TRP A CA 1
ATOM 680 C C . TRP A 1 87 ? -6.414 4.471 11.754 1.00 72.19 87 TRP A C 1
ATOM 682 O O . TRP A 1 87 ? -7.184 3.548 12.027 1.00 72.19 87 TRP A O 1
ATOM 692 N N . GLU A 1 88 ? -5.930 5.290 12.676 1.00 75.81 88 GLU A N 1
ATOM 693 C CA . GLU A 1 88 ? -6.349 5.293 14.070 1.00 75.81 88 GLU A CA 1
ATOM 694 C C . GLU A 1 88 ? -6.713 6.723 14.442 1.00 75.81 88 GLU A C 1
ATOM 696 O O . GLU A 1 88 ? -5.917 7.640 14.250 1.00 75.81 88 GLU A O 1
ATOM 701 N N . SER A 1 89 ? -7.931 6.912 14.941 1.00 73.81 89 SER A N 1
ATOM 702 C CA . SER A 1 89 ? -8.404 8.199 15.433 1.00 73.81 89 SER A CA 1
ATOM 703 C C . SER A 1 89 ? -8.702 8.069 16.925 1.00 73.81 89 SER A C 1
ATOM 705 O O . SER A 1 89 ? -9.461 7.166 17.306 1.00 73.81 89 SER A O 1
ATOM 707 N N . PRO A 1 90 ? -8.091 8.902 17.789 1.00 82.31 90 PRO A N 1
ATOM 708 C CA . PRO A 1 90 ? -8.378 8.866 19.212 1.00 82.31 90 PRO A CA 1
ATOM 709 C C . PRO A 1 90 ? -9.845 9.237 19.430 1.00 82.31 90 PRO A C 1
ATOM 711 O O . PRO A 1 90 ? -10.300 10.315 19.052 1.00 82.31 90 PRO A O 1
ATOM 714 N N . LEU A 1 91 ? -10.578 8.323 20.061 1.00 82.69 91 LEU A N 1
ATOM 715 C CA . LEU A 1 91 ? -11.847 8.653 20.666 1.00 82.69 91 LEU A CA 1
ATOM 716 C C . LEU A 1 91 ? -11.503 9.183 22.010 1.00 82.69 91 LEU A C 1
ATOM 718 O O . LEU A 1 91 ? -11.123 8.493 22.962 1.00 82.69 91 LEU A O 1
ATOM 722 N N . HIS A 1 92 ? -11.697 10.459 22.080 1.00 82.19 92 HIS A N 1
ATOM 723 C CA . HIS A 1 92 ? -11.843 10.991 23.362 1.00 82.19 92 HIS A CA 1
ATOM 724 C C . HIS A 1 92 ? -13.214 10.314 23.972 1.00 82.19 92 HIS A C 1
ATOM 726 O O . HIS A 1 92 ? -14.062 10.101 23.145 1.00 82.19 92 HIS A O 1
ATOM 732 N N . LEU A 1 93 ? -13.487 10.025 25.300 1.00 74.88 93 LEU A N 1
ATOM 733 C CA . LEU A 1 93 ? -14.782 9.999 26.072 1.00 74.88 93 LEU A CA 1
ATOM 734 C C . LEU A 1 93 ? -15.332 11.280 26.882 1.00 74.88 93 LEU A C 1
ATOM 736 O O . LEU A 1 93 ? -14.575 11.830 27.665 1.00 74.88 93 LEU A O 1
ATOM 740 N N . GLN A 1 94 ? -16.603 11.760 26.769 1.00 77.19 94 GLN A N 1
ATOM 741 C CA . GLN A 1 94 ? -17.268 12.894 27.501 1.00 77.19 94 GLN A CA 1
ATOM 742 C C . GLN A 1 94 ? -18.189 12.339 28.618 1.00 77.19 94 GLN A C 1
ATOM 744 O O . GLN A 1 94 ? -18.822 11.297 28.465 1.00 77.19 94 GLN A O 1
ATOM 749 N N . PHE A 1 95 ? -18.278 13.027 29.760 1.00 69.81 95 PHE A N 1
ATOM 750 C CA . PHE A 1 95 ? -19.054 12.586 30.932 1.00 69.81 95 PHE A CA 1
ATOM 751 C C . PHE A 1 95 ? -19.794 13.781 31.556 1.00 69.81 95 PHE A C 1
ATOM 753 O O . PHE A 1 95 ? -19.264 14.890 31.521 1.00 69.81 95 PHE A O 1
ATOM 760 N N . GLY A 1 96 ? -20.958 13.566 32.190 1.00 69.88 96 GLY A N 1
ATOM 761 C CA . GLY A 1 96 ? -21.516 14.533 33.157 1.00 69.88 96 GLY A CA 1
ATOM 762 C C . GLY A 1 96 ? -22.968 14.998 32.983 1.00 69.88 96 GLY A C 1
ATOM 763 O O . GLY A 1 96 ? -23.404 15.843 33.756 1.00 69.88 96 GLY A O 1
ATOM 764 N N . ASP A 1 97 ? -23.738 14.465 32.035 1.00 73.06 97 ASP A N 1
ATOM 765 C CA . ASP A 1 97 ? -25.120 14.901 31.749 1.00 73.06 97 ASP A CA 1
ATOM 766 C C . ASP A 1 97 ? -26.205 13.867 32.115 1.00 73.06 97 ASP A C 1
ATOM 768 O O . ASP A 1 97 ? -27.373 14.021 31.762 1.00 73.06 97 ASP A O 1
ATOM 772 N N . GLY A 1 98 ? -25.839 12.798 32.830 1.00 66.25 98 GLY A N 1
ATOM 773 C CA . GLY A 1 98 ? -26.762 11.711 33.182 1.00 66.25 98 GLY A CA 1
ATOM 774 C C . GLY A 1 98 ? -27.106 10.776 32.014 1.00 66.25 98 GLY A C 1
ATOM 775 O O . GLY A 1 98 ? -27.928 9.872 32.179 1.00 66.25 98 GLY A O 1
ATOM 776 N N . SER A 1 99 ? -26.470 10.961 30.854 1.00 68.38 99 SER A N 1
ATOM 777 C CA . SER A 1 99 ? -26.504 10.029 29.730 1.00 68.38 99 SER A CA 1
ATOM 778 C C . SER A 1 99 ? -25.314 9.047 29.800 1.00 68.38 99 SER A C 1
ATOM 780 O O . SER A 1 99 ? -24.337 9.305 30.514 1.00 68.38 99 SER A O 1
ATOM 782 N N . PRO A 1 100 ? -25.387 7.870 29.144 1.00 64.19 100 PRO A N 1
ATOM 783 C CA . PRO A 1 100 ? -24.240 6.971 29.047 1.00 64.19 100 PRO A CA 1
ATOM 784 C C . PRO A 1 100 ? -23.052 7.702 28.404 1.00 64.19 100 PRO A C 1
ATOM 786 O O . PRO A 1 100 ? -23.262 8.522 27.511 1.00 64.19 100 PRO A O 1
ATOM 789 N N . PRO A 1 101 ? -21.810 7.414 28.830 1.00 62.22 101 PRO A N 1
ATOM 790 C CA . PRO A 1 101 ? -20.655 8.166 28.372 1.00 62.22 101 PRO A CA 1
ATOM 791 C C . PRO A 1 101 ? -20.466 8.022 26.858 1.00 62.22 101 PRO A C 1
ATOM 793 O O . PRO A 1 101 ? -20.059 6.985 26.326 1.00 62.22 101 PRO A O 1
ATOM 796 N N . TYR A 1 102 ? -20.801 9.105 26.168 1.00 65.81 102 TYR A N 1
ATOM 797 C CA . TYR A 1 102 ? -20.498 9.383 24.772 1.00 65.81 102 TYR A CA 1
ATOM 798 C C . TYR A 1 102 ? -19.236 10.206 24.739 1.00 65.81 102 TYR A C 1
ATOM 800 O O . TYR A 1 102 ? -18.878 10.811 25.735 1.00 65.81 102 TYR A O 1
ATOM 808 N N . ALA A 1 103 ? -18.525 10.233 23.624 1.00 60.03 103 ALA A N 1
ATOM 809 C CA . ALA A 1 103 ? -17.100 10.249 23.772 1.00 60.03 103 ALA A CA 1
ATOM 810 C C . ALA A 1 103 ? -16.299 11.448 23.224 1.00 60.03 103 ALA A C 1
ATOM 812 O O . ALA A 1 103 ? -16.189 11.484 22.006 1.00 60.03 103 ALA A O 1
ATOM 813 N N . LEU A 1 104 ? -15.639 12.282 24.101 1.00 41.94 104 LEU A N 1
ATOM 814 C CA . LEU A 1 104 ? -14.286 12.959 24.034 1.00 41.94 104 LEU A CA 1
ATOM 815 C C . LEU A 1 104 ? -13.321 13.100 25.412 1.00 41.94 104 LEU A C 1
ATOM 817 O O . LEU A 1 104 ? -13.493 14.068 26.110 1.00 41.94 104 LEU A O 1
ATOM 821 N N . SER A 1 105 ? -12.271 12.232 25.727 1.00 36.03 105 SER A N 1
ATOM 822 C CA . SER A 1 105 ? -11.064 11.660 26.507 1.00 36.03 105 SER A CA 1
ATOM 823 C C . SER A 1 105 ? -11.047 10.884 27.847 1.00 36.03 105 SER A C 1
ATOM 825 O O . SER A 1 105 ? -11.947 10.104 28.073 1.00 36.03 105 SER A O 1
ATOM 827 N N . THR A 1 106 ? -9.892 10.827 28.545 1.00 27.64 106 THR A N 1
ATOM 828 C CA . THR A 1 106 ? -9.183 9.615 29.083 1.00 27.64 106 THR A CA 1
ATOM 829 C C . THR A 1 106 ? -9.398 9.288 30.585 1.00 27.64 106 THR A C 1
ATOM 831 O O . THR A 1 106 ? -9.645 10.200 31.363 1.00 27.64 106 THR A O 1
ATOM 834 N N . LEU A 1 107 ? -9.228 8.024 31.026 1.00 28.84 107 LEU A N 1
ATOM 835 C CA . LEU A 1 107 ? -9.660 7.497 32.353 1.00 28.84 107 LEU A CA 1
ATOM 836 C C . LEU A 1 107 ? -8.592 6.895 33.329 1.00 28.84 107 LEU A C 1
ATOM 838 O O . LEU A 1 107 ? -7.465 6.606 32.929 1.00 28.84 107 LEU A O 1
ATOM 842 N N . PRO A 1 108 ? -8.954 6.720 34.628 1.00 31.72 108 PRO A N 1
ATOM 843 C CA . PRO A 1 108 ? -8.104 6.232 35.744 1.00 31.72 108 PRO A CA 1
ATOM 844 C C . PRO A 1 108 ? -7.996 4.687 35.945 1.00 31.72 108 PRO A C 1
ATOM 846 O O . PRO A 1 108 ? -8.633 3.916 35.231 1.00 31.72 108 PRO A O 1
ATOM 849 N N . PRO A 1 109 ? -7.149 4.187 36.883 1.00 31.98 109 PRO A N 1
ATOM 850 C CA . PRO A 1 109 ? -6.784 2.760 36.982 1.00 31.98 109 PRO A CA 1
ATOM 851 C C . PRO A 1 109 ? -7.891 1.807 37.481 1.00 31.98 109 PRO A C 1
ATOM 853 O O . PRO A 1 109 ? -8.638 2.115 38.407 1.00 31.98 109 PRO A O 1
ATOM 856 N N . LEU A 1 110 ? -7.924 0.599 36.897 1.00 35.38 110 LEU A N 1
ATOM 857 C CA . LEU A 1 110 ? -8.931 -0.457 37.108 1.00 35.38 110 LEU A CA 1
ATOM 858 C C . LEU A 1 110 ? -8.483 -1.564 38.090 1.00 35.38 110 LEU A C 1
ATOM 860 O O . LEU A 1 110 ? -7.289 -1.798 38.288 1.00 35.38 110 LEU A O 1
ATOM 864 N N . VAL A 1 111 ? -9.450 -2.308 38.658 1.00 36.06 111 VAL A N 1
ATOM 865 C CA . VAL A 1 111 ? -9.214 -3.393 39.635 1.00 36.06 111 VAL A CA 1
ATOM 866 C C . VAL A 1 111 ? -8.992 -4.752 38.938 1.00 36.06 111 VAL A C 1
ATOM 868 O O . VAL A 1 111 ? -9.872 -5.250 38.236 1.00 36.06 111 VAL A O 1
ATOM 871 N N . PRO A 1 112 ? -7.856 -5.432 39.175 1.00 30.30 112 PRO A N 1
ATOM 872 C CA . PRO A 1 112 ? -7.391 -6.559 38.360 1.00 30.30 112 PRO A CA 1
ATOM 873 C C . PRO A 1 112 ? -8.062 -7.919 38.640 1.00 30.30 112 PRO A C 1
ATOM 875 O O . PRO A 1 112 ? -7.490 -8.941 38.279 1.00 30.30 112 PRO A O 1
ATOM 878 N N . GLN A 1 113 ? -9.222 -7.989 39.301 1.00 34.47 113 GLN A N 1
ATOM 879 C CA . GLN A 1 113 ? -9.864 -9.267 39.687 1.00 34.47 113 GLN A CA 1
ATOM 880 C C . GLN A 1 113 ? -11.313 -9.423 39.215 1.00 34.47 113 GLN A C 1
ATOM 882 O O . GLN A 1 113 ? -11.909 -10.478 39.422 1.00 34.47 113 GLN A O 1
ATOM 887 N N . GLN A 1 114 ? -11.872 -8.416 38.550 1.00 34.00 114 GLN A N 1
ATOM 888 C CA . GLN A 1 114 ? -13.285 -8.395 38.191 1.00 34.00 114 GLN A CA 1
ATOM 889 C C . GLN A 1 114 ? -13.475 -8.557 36.680 1.00 34.00 114 GLN A C 1
ATOM 891 O O . GLN A 1 114 ? -12.667 -8.081 35.883 1.00 34.00 114 GLN A O 1
ATOM 896 N N . ARG A 1 115 ? -14.530 -9.284 36.294 1.00 36.31 115 ARG A N 1
ATOM 897 C CA . ARG A 1 115 ? -14.987 -9.368 34.901 1.00 36.31 115 ARG A CA 1
ATOM 898 C C . ARG A 1 115 ? -15.882 -8.171 34.619 1.00 36.31 115 ARG A C 1
ATOM 900 O O . ARG A 1 115 ? -16.774 -7.894 35.419 1.00 36.31 115 ARG A O 1
ATOM 907 N N . TYR A 1 116 ? -15.676 -7.519 33.484 1.00 36.16 116 TYR A N 1
ATOM 908 C CA . TYR A 1 116 ? -16.490 -6.380 33.078 1.00 36.16 116 TYR A CA 1
ATOM 909 C C . TYR A 1 116 ? -17.174 -6.654 31.741 1.00 36.16 116 TYR A C 1
ATOM 911 O O . TYR A 1 116 ? -16.529 -7.176 30.839 1.00 36.16 116 TYR A O 1
ATOM 919 N N . ASP A 1 117 ? -18.454 -6.306 31.610 1.00 37.78 117 ASP A N 1
ATOM 920 C CA . ASP A 1 117 ? -19.185 -6.340 30.338 1.00 37.78 117 ASP A CA 1
ATOM 921 C C . ASP A 1 117 ? -19.284 -4.911 29.784 1.00 37.78 117 ASP A C 1
ATOM 923 O O . ASP A 1 117 ? -19.893 -4.031 30.394 1.00 37.78 117 ASP A O 1
ATOM 927 N N . VAL A 1 118 ? -18.611 -4.670 28.663 1.00 42.84 118 VAL A N 1
ATOM 928 C CA . VAL A 1 118 ? -18.546 -3.397 27.943 1.00 42.84 118 VAL A CA 1
ATOM 929 C C . VAL A 1 118 ? -19.291 -3.597 26.634 1.00 42.84 118 VAL A C 1
ATOM 931 O O . VAL A 1 118 ? -18.855 -4.396 25.814 1.00 42.84 118 VAL A O 1
ATOM 934 N N . SER A 1 119 ? -20.369 -2.856 26.370 1.00 47.94 119 SER A N 1
ATOM 935 C CA . SER A 1 119 ? -20.894 -2.788 25.004 1.00 47.94 119 SER A CA 1
ATOM 936 C C . SER A 1 119 ? -20.439 -1.502 24.331 1.00 47.94 119 SER A C 1
ATOM 938 O O . SER A 1 119 ? -20.581 -0.416 24.887 1.00 47.94 119 SER A O 1
ATOM 940 N N . VAL A 1 120 ? -19.842 -1.646 23.150 1.00 61.78 120 VAL A N 1
ATOM 941 C CA . VAL A 1 120 ? -19.519 -0.516 22.283 1.00 61.78 120 VAL A CA 1
ATOM 942 C C . VAL A 1 120 ? -20.653 -0.422 21.277 1.00 61.78 120 VAL A C 1
ATOM 944 O O . VAL A 1 120 ? -21.026 -1.420 20.650 1.00 61.78 120 VAL A O 1
ATOM 947 N N . HIS A 1 121 ? -21.235 0.758 21.160 1.00 53.53 121 HIS A N 1
ATOM 948 C CA . HIS A 1 121 ? -22.234 1.090 20.165 1.00 53.53 121 HIS A CA 1
ATOM 949 C C . HIS A 1 121 ? -21.614 2.120 19.223 1.00 53.53 121 HIS A C 1
ATOM 951 O O . HIS A 1 121 ? -21.231 3.207 19.636 1.00 53.53 121 HIS A O 1
ATOM 957 N N . LEU A 1 122 ? -21.438 1.737 17.961 1.00 55.41 122 LEU A N 1
ATOM 958 C CA . LEU A 1 122 ? -20.958 2.616 16.901 1.00 55.41 122 LEU A CA 1
ATOM 959 C C . LEU A 1 122 ? -22.153 2.933 16.011 1.00 55.41 122 LEU A C 1
ATOM 961 O O . LEU A 1 122 ? -22.711 2.024 15.394 1.00 55.41 122 LEU A O 1
ATOM 965 N N . SER A 1 123 ? -22.517 4.205 15.920 1.00 49.81 123 SER A N 1
ATOM 966 C CA . SER A 1 123 ? -23.438 4.707 14.907 1.00 49.81 123 SER A CA 1
ATOM 967 C C . SER A 1 123 ? -22.686 5.631 13.959 1.00 49.81 123 SER A C 1
ATOM 969 O O . SER A 1 123 ? -21.869 6.447 14.377 1.00 49.81 123 SER A O 1
ATOM 971 N N . ILE A 1 124 ? -22.904 5.456 12.663 1.00 47.81 124 ILE A N 1
ATOM 972 C CA . ILE A 1 124 ? -22.205 6.212 11.628 1.00 47.81 124 ILE A CA 1
ATOM 973 C C . ILE A 1 124 ? -23.222 7.115 10.925 1.00 47.81 124 ILE A C 1
ATOM 975 O O . ILE A 1 124 ? -23.885 6.656 9.990 1.00 47.81 124 ILE A O 1
ATOM 979 N N . PRO A 1 125 ? -23.415 8.366 11.374 1.00 45.09 125 PRO A N 1
ATOM 980 C CA . PRO A 1 125 ? -24.239 9.322 10.646 1.00 45.09 125 PRO A CA 1
ATOM 981 C C . PRO A 1 125 ? -23.514 9.899 9.417 1.00 45.09 125 PRO A C 1
ATOM 983 O O . PRO A 1 125 ? -22.301 10.129 9.418 1.00 45.09 125 PRO A O 1
ATOM 986 N N . THR A 1 126 ? -24.277 10.167 8.357 1.00 52.69 126 THR A N 1
ATOM 987 C CA . THR A 1 126 ? -23.869 11.060 7.265 1.00 52.69 126 THR A CA 1
ATOM 988 C C . THR A 1 126 ? -23.958 12.525 7.694 1.00 52.69 126 THR A C 1
ATOM 990 O O . THR A 1 126 ? -24.607 12.868 8.679 1.00 52.69 126 THR A O 1
ATOM 993 N N . THR A 1 127 ? -23.395 13.424 6.883 1.00 53.22 127 THR A N 1
ATOM 994 C CA . THR A 1 127 ? -23.593 14.881 7.007 1.00 53.22 127 THR A CA 1
ATOM 995 C C . THR A 1 127 ? -25.055 15.320 6.867 1.00 53.22 127 THR A C 1
ATOM 997 O O . THR A 1 127 ? -25.407 16.412 7.298 1.00 53.22 127 THR A O 1
ATOM 1000 N N . SER A 1 128 ? -25.919 14.477 6.293 1.00 68.06 128 SER A N 1
ATOM 1001 C CA . SER A 1 128 ? -27.368 14.690 6.199 1.00 68.06 128 SER A CA 1
ATOM 1002 C C . SER A 1 128 ? -28.151 14.098 7.377 1.00 68.06 128 SER A C 1
ATOM 1004 O O . SER A 1 128 ? -29.364 13.935 7.270 1.00 68.06 128 SER A O 1
ATOM 1006 N N . ASN A 1 129 ? -27.473 13.750 8.479 1.00 67.56 129 ASN A N 1
ATOM 1007 C CA . ASN A 1 129 ? -28.043 13.097 9.665 1.00 67.56 129 ASN A CA 1
ATOM 1008 C C . ASN A 1 129 ? -28.748 11.758 9.383 1.00 67.56 129 ASN A C 1
ATOM 1010 O O . ASN A 1 129 ? -29.553 11.299 10.189 1.00 67.56 129 ASN A O 1
ATOM 1014 N N . ASN A 1 130 ? -28.424 11.092 8.273 1.00 69.94 130 ASN A N 1
ATOM 1015 C CA . ASN A 1 130 ? -28.908 9.742 8.005 1.00 69.94 130 ASN A CA 1
ATOM 1016 C C . ASN A 1 130 ? -27.917 8.725 8.575 1.00 69.94 130 ASN A C 1
ATOM 1018 O O . ASN A 1 130 ? -26.729 8.753 8.255 1.00 69.94 130 ASN A O 1
ATOM 1022 N N . THR A 1 131 ? -28.384 7.813 9.424 1.00 76.44 131 THR A N 1
ATOM 1023 C CA . THR A 1 131 ? -27.537 6.755 9.987 1.00 76.44 131 THR A CA 1
ATOM 1024 C C . THR A 1 131 ? -27.263 5.689 8.925 1.00 76.44 131 THR A C 1
ATOM 1026 O O . THR A 1 131 ? -28.171 4.967 8.522 1.00 76.44 131 THR A O 1
ATOM 1029 N N . LEU A 1 132 ? -26.011 5.573 8.469 1.00 67.06 132 LEU A N 1
ATOM 1030 C CA . LEU A 1 132 ? -25.599 4.569 7.477 1.00 67.06 132 LEU A CA 1
ATOM 1031 C C . LEU A 1 132 ? -25.582 3.163 8.067 1.00 67.06 132 LEU A C 1
ATOM 1033 O O . LEU A 1 132 ? -25.961 2.191 7.418 1.00 67.06 132 LEU A O 1
ATOM 1037 N N . SER A 1 133 ? -25.090 3.053 9.296 1.00 74.38 133 SER A N 1
ATOM 1038 C CA . SER A 1 133 ? -25.039 1.801 10.030 1.00 74.38 133 SER A CA 1
ATOM 1039 C C . SER A 1 133 ? -24.979 2.074 11.527 1.00 74.38 133 SER A C 1
ATOM 1041 O O . SER A 1 133 ? -24.335 3.020 11.985 1.00 74.38 133 SER A O 1
ATOM 1043 N N . SER A 1 134 ? -25.672 1.234 12.288 1.00 82.44 134 SER A N 1
ATOM 1044 C CA . SER A 1 134 ? -25.552 1.144 13.739 1.00 82.44 134 SER A CA 1
ATOM 1045 C C . SER A 1 134 ? -25.190 -0.294 14.073 1.00 82.44 134 SER A C 1
ATOM 1047 O O . SER A 1 134 ? -25.836 -1.237 13.608 1.00 82.44 134 SER A O 1
ATOM 1049 N N . VAL A 1 135 ? -24.111 -0.468 14.830 1.00 84.75 135 VAL A N 1
ATOM 1050 C CA . VAL A 1 135 ? -23.679 -1.781 15.296 1.00 84.75 135 VAL A CA 1
ATOM 1051 C C . VAL A 1 135 ? -23.363 -1.699 16.775 1.00 84.75 135 VAL A C 1
ATOM 1053 O O . VAL A 1 135 ? -22.579 -0.861 17.222 1.00 84.75 135 VAL A O 1
ATOM 1056 N N . ARG A 1 136 ? -23.950 -2.624 17.533 1.00 83.94 136 ARG A N 1
ATOM 1057 C CA . ARG A 1 136 ? -23.687 -2.811 18.955 1.00 83.94 136 ARG A CA 1
ATOM 1058 C C . ARG A 1 136 ? -22.982 -4.144 19.169 1.00 83.94 136 ARG A C 1
ATOM 1060 O O . ARG A 1 136 ? -23.480 -5.184 18.738 1.00 83.94 136 ARG A O 1
ATOM 1067 N N . ARG A 1 137 ? -21.823 -4.123 19.830 1.00 85.50 137 ARG A N 1
ATOM 1068 C CA . ARG A 1 137 ? -21.050 -5.330 20.152 1.00 85.50 137 ARG A CA 1
ATOM 1069 C C . ARG A 1 137 ? -20.794 -5.407 21.656 1.00 85.50 137 ARG A C 1
ATOM 1071 O O . ARG A 1 137 ? -20.189 -4.479 22.193 1.00 85.50 137 ARG A O 1
ATOM 1078 N N . PRO A 1 138 ? -21.232 -6.482 22.334 1.00 83.25 138 PRO A N 1
ATOM 1079 C CA . PRO A 1 138 ? -20.803 -6.754 23.696 1.00 83.25 138 PRO A CA 1
ATOM 1080 C C . PRO A 1 138 ? -19.351 -7.247 23.685 1.00 83.25 138 PRO A C 1
ATOM 1082 O O . PRO A 1 138 ? -18.932 -7.981 22.787 1.00 83.25 138 PRO A O 1
ATOM 1085 N N . ALA A 1 139 ? -18.584 -6.843 24.684 1.00 81.94 139 ALA A N 1
ATOM 1086 C CA . ALA A 1 139 ? -17.195 -7.205 24.874 1.00 81.94 139 ALA A CA 1
ATOM 1087 C C . ALA A 1 139 ? -16.937 -7.415 26.362 1.00 81.94 139 ALA A C 1
ATOM 1089 O O . ALA A 1 139 ? -17.202 -6.547 27.186 1.00 81.94 139 ALA A O 1
ATOM 1090 N N . ILE A 1 140 ? -16.376 -8.569 26.706 1.00 80.25 140 ILE A N 1
ATOM 1091 C CA . ILE A 1 140 ? -16.071 -8.896 28.095 1.00 80.25 140 ILE A CA 1
ATOM 1092 C C . ILE A 1 140 ? -14.589 -8.636 28.338 1.00 80.25 140 ILE A C 1
ATOM 1094 O O . ILE A 1 140 ? -13.722 -9.216 27.682 1.00 80.25 140 ILE A O 1
ATOM 1098 N N . VAL A 1 141 ? -14.298 -7.767 29.299 1.00 77.88 141 VAL A N 1
ATOM 1099 C CA . VAL A 1 141 ? -12.942 -7.511 29.772 1.00 77.88 141 VAL A CA 1
ATOM 1100 C C . VAL A 1 141 ? -12.610 -8.542 30.833 1.00 77.88 141 VAL A C 1
ATOM 1102 O O . VAL A 1 141 ? -13.270 -8.639 31.873 1.00 77.88 141 VAL A O 1
ATOM 1105 N N . PHE A 1 142 ? -11.569 -9.319 30.560 1.00 76.88 142 PHE A N 1
ATOM 1106 C CA . PHE A 1 142 ? -11.023 -10.256 31.524 1.00 76.88 142 PHE A CA 1
ATOM 1107 C C . PHE A 1 142 ? -9.894 -9.590 32.303 1.00 76.88 142 PHE A C 1
ATOM 1109 O O . PHE A 1 142 ? -9.076 -8.891 31.702 1.00 76.88 142 PHE A O 1
ATOM 1116 N N . PRO A 1 143 ? -9.797 -9.826 33.618 1.00 74.44 143 PRO A N 1
ATOM 1117 C CA . PRO A 1 143 ? -8.639 -9.384 34.370 1.00 74.44 143 PRO A CA 1
ATOM 1118 C C . PRO A 1 143 ? -7.357 -9.971 33.757 1.00 74.44 143 PRO A C 1
ATOM 1120 O O . PRO A 1 143 ? -7.368 -11.124 33.303 1.00 74.44 143 PRO A O 1
ATOM 1123 N N . PRO A 1 144 ? -6.246 -9.214 33.737 1.00 76.88 144 PRO A N 1
ATOM 1124 C CA . PRO A 1 144 ? -4.993 -9.714 33.195 1.00 76.88 144 PRO A CA 1
ATOM 1125 C C . PRO A 1 144 ? -4.581 -10.976 33.958 1.00 76.88 144 PRO A C 1
ATOM 1127 O O . PRO A 1 144 ? -4.494 -10.974 35.187 1.00 76.88 144 PRO A O 1
ATOM 1130 N N . ARG A 1 145 ? -4.315 -12.070 33.233 1.00 79.88 145 ARG A N 1
ATOM 1131 C CA . ARG A 1 145 ? -3.763 -13.290 33.837 1.00 79.88 145 ARG A CA 1
ATOM 1132 C C . ARG A 1 145 ? -2.367 -12.977 34.365 1.00 79.88 145 ARG A C 1
ATOM 1134 O O . ARG A 1 145 ? -1.417 -12.826 33.600 1.00 79.88 145 ARG A O 1
ATOM 1141 N N . THR A 1 146 ? -2.246 -12.854 35.680 1.00 80.25 146 THR A N 1
ATOM 1142 C CA . THR A 1 146 ? -0.972 -12.550 36.325 1.00 80.25 146 THR A CA 1
ATOM 1143 C C . THR A 1 146 ? -0.090 -13.791 36.314 1.00 80.25 146 THR A C 1
ATOM 1145 O O . THR A 1 146 ? -0.463 -14.820 36.872 1.00 80.25 146 THR A O 1
ATOM 1148 N N . SER A 1 147 ? 1.092 -13.702 35.710 1.00 84.31 147 SER A N 1
ATOM 1149 C CA . SER A 1 147 ? 2.171 -14.650 36.007 1.00 84.31 147 SER A CA 1
ATOM 1150 C C . SER A 1 147 ? 2.773 -14.288 37.366 1.00 84.31 147 SER A C 1
ATOM 1152 O O . SER A 1 147 ? 2.978 -13.103 37.626 1.00 84.31 147 SER A O 1
ATOM 1154 N N . PHE A 1 148 ? 3.075 -15.282 38.208 1.00 85.31 148 PHE A N 1
ATOM 1155 C CA . PHE A 1 148 ? 3.491 -15.124 39.617 1.00 85.31 148 PHE A CA 1
ATOM 1156 C C . PHE A 1 148 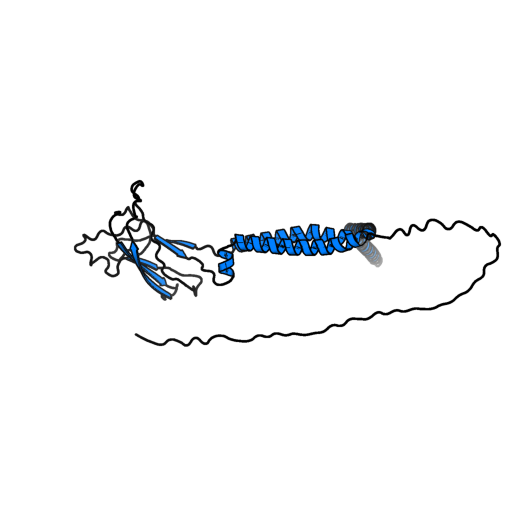? 4.680 -14.168 39.871 1.00 85.31 148 PHE A C 1
ATOM 1158 O O . PHE A 1 148 ? 4.870 -13.739 41.002 1.00 85.31 148 PHE A O 1
ATOM 1165 N N . PHE A 1 149 ? 5.441 -13.780 38.842 1.00 87.62 149 PHE A N 1
ATOM 1166 C CA . PHE A 1 149 ? 6.658 -12.968 38.970 1.00 87.62 149 PHE A CA 1
ATOM 1167 C C . PHE A 1 149 ? 6.618 -11.593 38.282 1.00 87.62 149 PHE A C 1
ATOM 1169 O O . PHE A 1 149 ? 7.631 -10.897 38.260 1.00 87.62 149 PHE A O 1
ATOM 1176 N N . ARG A 1 150 ? 5.488 -11.162 37.702 1.00 85.69 150 ARG A N 1
ATOM 1177 C CA . ARG A 1 150 ? 5.393 -9.834 37.058 1.00 85.69 150 ARG A CA 1
ATOM 1178 C C . ARG A 1 150 ? 4.435 -8.916 37.809 1.00 85.69 150 ARG A C 1
ATOM 1180 O O . ARG A 1 150 ? 3.362 -9.340 38.234 1.00 85.69 150 ARG A O 1
ATOM 1187 N N . ARG A 1 151 ? 4.817 -7.637 37.935 1.00 83.56 151 ARG A N 1
ATOM 1188 C CA . ARG A 1 151 ? 3.929 -6.572 38.432 1.00 83.56 151 ARG A CA 1
ATOM 1189 C C . ARG A 1 151 ? 2.628 -6.585 37.626 1.00 83.56 151 ARG A C 1
ATOM 1191 O O . ARG A 1 151 ? 2.660 -6.717 36.402 1.00 83.56 151 ARG A O 1
ATOM 1198 N N . LYS A 1 152 ? 1.494 -6.461 38.317 1.00 77.50 152 LYS A N 1
ATOM 1199 C CA . LYS A 1 152 ? 0.173 -6.441 37.680 1.00 77.50 152 LYS A CA 1
ATOM 1200 C C . LYS A 1 152 ? 0.054 -5.169 36.830 1.00 77.50 152 LYS A C 1
ATOM 1202 O O . LYS A 1 152 ? 0.264 -4.088 37.382 1.00 77.50 152 LYS A O 1
ATOM 1207 N N . PRO A 1 153 ? -0.257 -5.262 35.525 1.00 80.31 153 PRO A N 1
ATOM 1208 C CA . PRO A 1 153 ? -0.551 -4.070 34.743 1.00 80.31 153 PRO A CA 1
ATOM 1209 C C . PRO A 1 153 ? -1.839 -3.428 35.279 1.00 80.31 153 PRO A C 1
ATOM 1211 O O . PRO A 1 153 ? -2.814 -4.129 35.548 1.00 80.31 153 PRO A O 1
ATOM 1214 N N . SER A 1 154 ? -1.832 -2.105 35.463 1.00 80.44 154 SER A N 1
ATOM 1215 C CA . SER A 1 154 ? -2.993 -1.323 35.923 1.00 80.44 154 SER A CA 1
ATOM 1216 C C . SER A 1 154 ? -3.989 -1.013 34.803 1.00 80.44 154 SER A C 1
ATOM 1218 O O . SER A 1 154 ? -5.080 -0.505 35.061 1.00 80.44 154 SER A O 1
ATOM 1220 N N . THR A 1 155 ? -3.612 -1.311 33.558 1.00 81.31 155 THR A N 1
ATOM 1221 C CA . THR A 1 155 ? -4.360 -0.980 32.349 1.00 81.31 155 THR A CA 1
ATOM 1222 C C . THR A 1 155 ? -4.459 -2.210 31.451 1.00 81.31 155 THR A C 1
ATOM 1224 O O . THR A 1 155 ? -3.534 -3.023 31.373 1.00 81.31 155 THR A O 1
ATOM 1227 N N . ILE A 1 156 ? -5.604 -2.372 30.787 1.00 83.62 156 ILE A N 1
ATOM 1228 C CA . ILE A 1 156 ? -5.838 -3.446 29.821 1.00 83.62 156 ILE A CA 1
ATOM 1229 C C . ILE A 1 156 ? -6.377 -2.848 28.527 1.00 83.62 156 ILE A C 1
ATOM 1231 O O . ILE A 1 156 ? -7.309 -2.047 28.547 1.00 83.62 156 ILE A O 1
ATOM 1235 N N . SER A 1 157 ? -5.776 -3.221 27.399 1.00 84.88 157 SER A N 1
ATOM 1236 C CA . SER A 1 157 ? -6.269 -2.840 26.080 1.00 84.88 157 SER A CA 1
ATOM 1237 C C . SER A 1 157 ? -7.294 -3.863 25.601 1.00 84.88 157 SER A C 1
ATOM 1239 O O . SER A 1 157 ? -7.040 -5.067 25.568 1.00 84.88 157 SER A O 1
ATOM 1241 N N . VAL A 1 158 ? -8.472 -3.375 25.226 1.00 86.00 158 VAL A N 1
ATOM 1242 C CA . VAL A 1 158 ? -9.580 -4.202 24.743 1.00 86.00 158 VAL A CA 1
ATOM 1243 C C . VAL A 1 158 ? -9.884 -3.767 23.320 1.00 86.00 158 VAL A C 1
ATOM 1245 O O . VAL A 1 158 ? -10.153 -2.598 23.068 1.00 86.00 158 VAL A O 1
ATOM 1248 N N . THR A 1 159 ? -9.804 -4.701 22.373 1.00 88.25 159 THR A N 1
ATOM 1249 C CA . THR A 1 159 ? -10.125 -4.441 20.963 1.00 88.25 159 THR A CA 1
ATOM 1250 C C . THR A 1 159 ? -11.448 -5.110 20.630 1.00 88.25 159 THR A C 1
ATOM 1252 O O . THR A 1 159 ? -11.553 -6.333 20.698 1.00 88.25 159 THR A O 1
ATOM 1255 N N . VAL A 1 160 ? -12.451 -4.310 20.270 1.00 89.25 160 VAL A N 1
ATOM 1256 C CA . VAL A 1 160 ? -13.801 -4.792 19.953 1.00 89.25 160 VAL A CA 1
ATOM 1257 C C . VAL A 1 160 ? -14.039 -4.668 18.444 1.00 89.25 160 VAL A C 1
ATOM 1259 O O . VAL A 1 160 ? -14.094 -3.548 17.934 1.00 89.25 160 VAL A O 1
ATOM 1262 N N . PRO A 1 161 ? -14.163 -5.780 17.695 1.00 87.19 161 PRO A N 1
ATOM 1263 C CA . PRO A 1 161 ? -14.423 -5.722 16.262 1.00 87.19 161 PRO A CA 1
ATOM 1264 C C . PRO A 1 161 ? -15.875 -5.303 16.011 1.00 87.19 161 PRO A C 1
ATOM 1266 O O . PRO A 1 161 ? -16.803 -6.095 16.173 1.00 87.19 161 PRO A O 1
ATOM 1269 N N . MET A 1 162 ? -16.073 -4.048 15.607 1.00 84.38 162 MET A N 1
ATOM 1270 C CA . MET A 1 162 ? -17.408 -3.494 15.360 1.00 84.38 162 MET A CA 1
ATOM 1271 C C . MET A 1 162 ? -17.995 -4.020 14.047 1.00 84.38 162 MET A C 1
ATOM 1273 O O . MET A 1 162 ? -19.026 -4.697 14.043 1.00 84.38 162 MET A O 1
ATOM 1277 N N . VAL A 1 163 ? -17.295 -3.766 12.938 1.00 82.31 163 VAL A N 1
ATOM 1278 C CA . VAL A 1 163 ? -17.723 -4.100 11.574 1.00 82.31 163 VAL A CA 1
ATOM 1279 C C . VAL A 1 163 ? -16.581 -4.816 10.853 1.00 82.31 163 VAL A C 1
ATOM 1281 O O . VAL A 1 163 ? -15.440 -4.367 10.912 1.00 82.31 163 VAL A O 1
ATOM 1284 N N . SER A 1 164 ? -16.870 -5.934 10.181 1.00 77.50 164 SER A N 1
ATOM 1285 C CA . SER A 1 164 ? -15.875 -6.710 9.418 1.00 77.50 164 SER A CA 1
ATOM 1286 C C . SER A 1 164 ? -15.624 -6.152 8.015 1.00 77.50 164 SER A C 1
ATOM 1288 O O . SER A 1 164 ? -14.527 -6.287 7.479 1.00 77.50 164 SER A O 1
ATOM 1290 N N . SER A 1 165 ? -16.636 -5.524 7.418 1.00 75.38 165 SER A N 1
ATOM 1291 C CA . SER A 1 165 ? -16.575 -4.896 6.101 1.00 75.38 165 SER A CA 1
ATOM 1292 C C . SER A 1 165 ? -17.472 -3.664 6.083 1.00 75.38 165 SER A C 1
ATOM 1294 O O . SER A 1 165 ? -18.679 -3.775 6.293 1.00 75.38 165 SER A O 1
ATOM 1296 N N . PHE A 1 166 ? -16.889 -2.499 5.825 1.00 74.19 166 PHE A N 1
ATOM 1297 C CA . PHE A 1 166 ? -17.616 -1.242 5.696 1.00 74.19 166 PHE A CA 1
ATOM 1298 C C . PHE A 1 166 ? -17.202 -0.574 4.387 1.00 74.19 166 PHE A C 1
ATOM 1300 O O . PHE A 1 166 ? -16.011 -0.382 4.142 1.00 74.19 166 PHE A O 1
ATOM 1307 N N . LEU A 1 167 ? -18.179 -0.262 3.537 1.00 70.94 167 LEU A N 1
ATOM 1308 C CA . LEU A 1 167 ? -17.960 0.469 2.295 1.00 70.94 167 LEU A CA 1
ATOM 1309 C C . LEU A 1 167 ? -18.504 1.886 2.474 1.00 70.94 167 LEU A C 1
ATOM 1311 O O . LEU A 1 167 ? -19.722 2.071 2.471 1.00 70.94 167 LEU A O 1
ATOM 1315 N N . PRO A 1 168 ? -17.624 2.878 2.670 1.00 63.16 168 PRO A N 1
ATOM 1316 C CA . PRO A 1 168 ? -18.052 4.253 2.821 1.00 63.16 168 PRO A CA 1
ATOM 1317 C C . PRO A 1 168 ? -18.621 4.762 1.491 1.00 63.16 168 PRO A C 1
ATOM 1319 O O . PRO A 1 168 ? -17.888 4.944 0.526 1.00 63.16 168 PRO A O 1
ATOM 1322 N N . GLY A 1 169 ? -19.935 4.985 1.423 1.00 62.62 169 GLY A N 1
ATOM 1323 C CA . GLY A 1 169 ? -20.585 5.586 0.248 1.00 62.62 169 GLY A CA 1
ATOM 1324 C C . GLY A 1 169 ? -20.302 7.088 0.076 1.00 62.62 169 GLY A C 1
ATOM 1325 O O . GLY A 1 169 ? -20.759 7.686 -0.891 1.00 62.62 169 GLY A O 1
ATOM 1326 N N . SER A 1 170 ? -19.571 7.697 1.016 1.00 67.31 170 SER A N 1
ATOM 1327 C CA . SER A 1 170 ? -19.225 9.121 1.075 1.00 67.31 170 SER A CA 1
ATOM 1328 C C . SER A 1 170 ? -17.762 9.292 1.498 1.00 67.31 170 SER A C 1
ATOM 1330 O O . SER A 1 170 ? -17.226 8.460 2.230 1.00 67.31 170 SER A O 1
ATOM 1332 N N . SER A 1 171 ? -17.127 10.386 1.067 1.00 68.38 171 SER A N 1
ATOM 1333 C CA . SER A 1 171 ? -15.779 10.783 1.499 1.00 68.38 171 SER A CA 1
ATOM 1334 C C . SER A 1 171 ? -15.747 11.364 2.916 1.00 68.38 171 SER A C 1
ATOM 1336 O O . SER A 1 171 ? -14.698 11.351 3.557 1.00 68.38 171 SER A O 1
ATOM 1338 N N . THR A 1 172 ? -16.883 11.857 3.416 1.00 66.25 172 THR A N 1
ATOM 1339 C CA . THR A 1 172 ? -17.027 12.416 4.764 1.00 66.25 172 THR A CA 1
ATOM 1340 C C . THR A 1 172 ? -17.963 11.547 5.588 1.00 66.25 172 THR A C 1
ATOM 1342 O O . THR A 1 172 ? -19.095 11.255 5.188 1.00 66.25 172 THR A O 1
ATOM 1345 N N . ILE A 1 173 ? -17.461 11.084 6.730 1.00 61.75 173 ILE A N 1
ATOM 1346 C CA . ILE A 1 173 ? -18.166 10.164 7.616 1.00 61.75 173 ILE A CA 1
ATOM 1347 C C . ILE A 1 173 ? -17.869 10.565 9.048 1.00 61.75 173 ILE A C 1
ATOM 1349 O O . ILE A 1 173 ? -16.719 10.831 9.395 1.00 61.75 173 ILE A O 1
ATOM 1353 N N . ILE A 1 174 ? -18.908 10.580 9.872 1.00 71.75 174 ILE A N 1
ATOM 1354 C CA . ILE A 1 174 ? -18.793 10.824 11.302 1.00 71.75 174 ILE A CA 1
ATOM 1355 C C . ILE A 1 174 ? -19.048 9.489 11.998 1.00 71.75 174 ILE A C 1
ATOM 1357 O O . ILE A 1 174 ? -19.966 8.759 11.635 1.00 71.75 174 ILE A O 1
ATOM 1361 N N . ALA A 1 175 ? -18.208 9.144 12.969 1.00 72.38 175 ALA A N 1
ATOM 1362 C CA . ALA A 1 175 ? -18.377 7.960 13.799 1.00 72.38 175 ALA A CA 1
ATOM 1363 C C . ALA A 1 175 ? -18.790 8.409 15.201 1.00 72.38 175 ALA A C 1
ATOM 1365 O O . ALA A 1 175 ? -18.007 9.035 15.910 1.00 72.38 175 ALA A O 1
ATOM 1366 N N . PHE A 1 176 ? -20.015 8.092 15.596 1.00 79.25 176 PHE A N 1
ATOM 1367 C CA . PHE A 1 176 ? -20.504 8.283 16.952 1.00 79.25 176 PHE A CA 1
ATOM 1368 C C . PHE A 1 176 ? -20.317 6.981 17.720 1.00 79.25 176 PHE A C 1
ATOM 1370 O O . PHE A 1 176 ? -20.905 5.958 17.366 1.00 79.25 176 PHE A O 1
ATOM 1377 N N . VAL A 1 177 ? -19.470 7.011 18.745 1.00 83.56 177 VAL A N 1
ATOM 1378 C CA . VAL A 1 177 ? -19.194 5.851 19.590 1.00 83.56 177 VAL A CA 1
ATOM 1379 C C . VAL A 1 177 ? -19.681 6.119 20.998 1.00 83.56 177 VAL A C 1
ATOM 1381 O O . VAL A 1 177 ? -19.289 7.087 21.643 1.00 83.56 177 VAL A O 1
ATOM 1384 N N . GLU A 1 178 ? -20.519 5.214 21.463 1.00 83.88 178 GLU A N 1
ATOM 1385 C CA . GLU A 1 178 ? -21.070 5.178 22.800 1.00 83.88 178 GLU A CA 1
ATOM 1386 C C . GLU A 1 178 ? -20.531 3.925 23.485 1.00 83.88 178 GLU A C 1
ATOM 1388 O O . GLU A 1 178 ? -20.591 2.814 22.945 1.00 83.88 178 GLU A O 1
ATOM 1393 N N . VAL A 1 179 ? -19.951 4.109 24.666 1.00 82.19 179 VAL A N 1
ATOM 1394 C CA . VAL A 1 179 ? -19.420 3.008 25.464 1.00 82.19 179 VAL A CA 1
ATOM 1395 C C . VAL A 1 179 ? -20.266 2.925 26.713 1.00 82.19 179 VAL A C 1
ATOM 1397 O O . VAL A 1 179 ? -20.267 3.822 27.546 1.00 82.19 179 VAL A O 1
ATOM 1400 N N . GLY A 1 180 ? -21.008 1.842 26.866 1.00 75.81 180 GLY A N 1
ATOM 1401 C CA . GLY A 1 180 ? -21.913 1.738 27.996 1.00 75.81 180 GLY A CA 1
ATOM 1402 C C . GLY A 1 180 ? -22.727 0.469 27.959 1.00 75.81 180 GLY A C 1
ATOM 1403 O O . GLY A 1 180 ? -22.699 -0.298 26.994 1.00 75.81 180 GLY A O 1
ATOM 1404 N N . ARG A 1 181 ? -23.469 0.232 29.034 1.00 70.25 181 ARG A N 1
ATOM 1405 C CA . ARG A 1 181 ? -24.518 -0.780 29.030 1.00 70.25 181 ARG A CA 1
ATOM 1406 C C . ARG A 1 181 ? -25.836 -0.129 28.626 1.00 70.25 181 ARG A C 1
ATOM 1408 O O . ARG A 1 181 ? -26.104 1.011 28.991 1.00 70.25 181 ARG A O 1
ATOM 1415 N N . GLY A 1 182 ? -26.677 -0.870 27.906 1.00 71.06 182 GLY A N 1
ATOM 1416 C CA . GLY A 1 182 ? -27.968 -0.359 27.425 1.00 71.06 182 GLY A CA 1
ATOM 1417 C C . GLY A 1 182 ? -28.953 0.001 28.542 1.00 71.06 182 GLY A C 1
ATOM 1418 O O . GLY A 1 182 ? -29.894 0.744 28.306 1.00 71.06 182 GLY A O 1
ATOM 1419 N N . ASP A 1 183 ? -28.725 -0.490 29.761 1.00 72.00 183 ASP A N 1
ATOM 1420 C CA . ASP A 1 183 ? -29.484 -0.129 30.957 1.00 72.00 183 ASP A CA 1
ATOM 1421 C C . ASP A 1 183 ? -28.926 1.110 31.676 1.00 72.00 183 ASP A C 1
ATOM 1423 O O . ASP A 1 183 ? -29.359 1.406 32.785 1.00 72.00 183 ASP A O 1
ATOM 1427 N N . GLN A 1 184 ? -27.956 1.818 31.083 1.00 70.69 184 GLN A N 1
ATOM 1428 C CA . GLN A 1 184 ? -27.295 2.981 31.691 1.00 70.69 184 GLN A CA 1
ATOM 1429 C C . GLN A 1 184 ? -26.748 2.671 33.091 1.00 70.69 184 GLN A C 1
ATOM 1431 O O . GLN A 1 184 ? -26.801 3.511 33.981 1.00 70.69 184 GLN A O 1
ATOM 1436 N N . TRP A 1 185 ? -26.270 1.439 33.299 1.00 66.50 185 TRP A N 1
ATOM 1437 C CA . TRP A 1 185 ? -25.750 0.959 34.587 1.00 66.50 185 TRP A CA 1
ATOM 1438 C C . TRP A 1 185 ? -26.791 0.874 35.719 1.00 66.50 185 TRP A C 1
ATOM 1440 O O . TRP A 1 185 ? -26.439 0.508 36.839 1.00 66.50 185 TRP A O 1
ATOM 1450 N N . LYS A 1 186 ? -28.081 1.112 35.436 1.00 68.44 186 LYS A N 1
ATOM 1451 C CA . LYS A 1 186 ? -29.161 1.127 36.437 1.00 68.44 186 LYS A CA 1
ATOM 1452 C C . LYS A 1 186 ? -29.414 -0.236 37.086 1.00 68.44 186 LYS A C 1
ATOM 1454 O O . LYS A 1 186 ? -29.901 -0.285 38.209 1.00 68.44 186 LYS A O 1
ATOM 1459 N N . SER A 1 187 ? -29.094 -1.347 36.414 1.00 67.06 187 SER A N 1
ATOM 1460 C CA . SER A 1 187 ? -29.348 -2.693 36.959 1.00 67.06 187 SER A CA 1
ATOM 1461 C C . SER A 1 187 ? -28.256 -3.224 37.893 1.00 67.06 187 SER A C 1
ATOM 1463 O O . SER A 1 187 ? -28.399 -4.321 38.427 1.00 67.06 187 SER A O 1
ATOM 1465 N N . LEU A 1 188 ? -27.169 -2.477 38.120 1.00 63.09 188 LEU A N 1
ATOM 1466 C CA . LEU A 1 188 ? -26.088 -2.895 39.022 1.00 63.09 188 LEU A CA 1
ATOM 1467 C C . LEU A 1 188 ? -26.347 -2.571 40.507 1.00 63.09 188 LEU A C 1
ATOM 1469 O O . LEU A 1 188 ? -25.429 -2.664 41.319 1.00 63.09 188 LEU A O 1
ATOM 1473 N N . GLY A 1 189 ? -27.586 -2.236 40.877 1.00 62.81 189 GLY A N 1
ATOM 1474 C CA . GLY A 1 189 ? -28.015 -2.016 42.264 1.00 62.81 189 GLY A CA 1
ATOM 1475 C C . GLY A 1 189 ? -28.088 -0.538 42.659 1.00 62.81 189 GLY A C 1
ATOM 1476 O O . GLY A 1 189 ? -28.155 0.335 41.799 1.00 62.81 189 GLY A O 1
ATOM 1477 N N . ASN A 1 190 ? -28.059 -0.250 43.967 1.00 64.75 190 ASN A N 1
ATOM 1478 C CA . ASN A 1 190 ? -28.178 1.097 44.563 1.00 64.75 190 ASN A CA 1
ATOM 1479 C C . ASN A 1 190 ? -26.949 2.014 44.320 1.00 64.75 190 ASN A C 1
ATOM 1481 O O . ASN A 1 190 ? -26.644 2.868 45.147 1.00 64.75 190 ASN A O 1
ATOM 1485 N N . GLY A 1 191 ? -26.218 1.834 43.215 1.00 53.28 191 GLY A N 1
ATOM 1486 C CA . GLY A 1 191 ? -24.995 2.588 42.903 1.00 53.28 191 GLY A CA 1
ATOM 1487 C C . GLY A 1 191 ? -23.684 1.925 43.349 1.00 53.28 191 GLY A C 1
ATOM 1488 O O . GLY A 1 191 ? -22.629 2.537 43.256 1.00 53.28 191 GLY A O 1
ATOM 1489 N N . GLU A 1 192 ? -23.712 0.666 43.800 1.00 55.97 192 GLU A N 1
ATOM 1490 C CA . GLU A 1 192 ? -22.506 -0.076 44.226 1.00 55.97 192 GLU A CA 1
ATOM 1491 C C . GLU A 1 192 ? -21.756 -0.762 43.062 1.00 55.97 192 GLU A C 1
ATOM 1493 O O . GLU A 1 192 ? -20.678 -1.345 43.236 1.00 55.97 192 GLU A O 1
ATOM 1498 N N . GLY A 1 193 ? -22.309 -0.691 41.849 1.00 50.06 193 GLY A N 1
ATOM 1499 C CA . GLY A 1 193 ? -21.729 -1.256 40.636 1.00 50.06 193 GLY A CA 1
ATOM 1500 C C . GLY A 1 193 ? -20.472 -0.518 40.195 1.00 50.06 193 GLY A C 1
ATOM 1501 O O . GLY A 1 193 ? -20.567 0.476 39.489 1.00 50.06 193 GLY A O 1
ATOM 1502 N N . ARG A 1 194 ? -19.296 -1.036 40.573 1.00 57.22 194 ARG A N 1
ATOM 1503 C CA . ARG A 1 194 ? -17.978 -0.508 40.176 1.00 57.22 194 ARG A CA 1
ATOM 1504 C C . ARG A 1 194 ? -17.900 -0.247 38.672 1.00 57.22 194 ARG A C 1
ATOM 1506 O O . ARG A 1 194 ? -17.864 -1.174 37.860 1.00 57.22 194 ARG A O 1
ATOM 1513 N N . GLU A 1 195 ? -17.854 1.034 38.353 1.00 63.62 195 GLU A N 1
ATOM 1514 C CA . GLU A 1 195 ? -17.864 1.582 37.009 1.00 63.62 195 GLU A CA 1
ATOM 1515 C C . GLU A 1 195 ? -16.585 1.207 36.251 1.00 63.62 195 GLU A C 1
ATOM 1517 O O . GLU A 1 195 ? -15.489 1.103 36.813 1.00 63.62 195 GLU A O 1
ATOM 1522 N N . ILE A 1 196 ? -16.723 0.977 34.948 1.00 68.94 196 ILE A N 1
ATOM 1523 C CA . ILE A 1 196 ? -15.576 0.753 34.072 1.00 68.94 196 ILE A CA 1
ATOM 1524 C C . ILE A 1 196 ? -14.964 2.107 33.745 1.00 68.94 196 ILE A C 1
ATOM 1526 O O . ILE A 1 196 ? -15.592 2.953 33.117 1.00 68.94 196 ILE A O 1
ATOM 1530 N N . SER A 1 197 ? -13.702 2.271 34.113 1.00 71.12 197 SER A N 1
ATOM 1531 C CA . SER A 1 197 ? -12.862 3.381 33.683 1.00 71.12 197 SER A CA 1
ATOM 1532 C C . SER A 1 197 ? -12.130 3.063 32.371 1.00 71.12 197 SER A C 1
ATOM 1534 O O . SER A 1 197 ? -11.277 2.180 32.320 1.00 71.12 197 SER A O 1
ATOM 1536 N N . VAL A 1 198 ? -12.456 3.759 31.282 1.00 72.31 198 VAL A N 1
ATOM 1537 C CA . VAL A 1 198 ? -11.952 3.504 29.917 1.00 72.31 198 VAL A CA 1
ATOM 1538 C C . VAL A 1 198 ? -10.751 4.388 29.556 1.00 72.31 198 VAL A C 1
ATOM 1540 O O . VAL A 1 198 ? -10.911 5.428 28.945 1.00 72.31 198 VAL A O 1
ATOM 1543 N N . ILE A 1 199 ? -9.52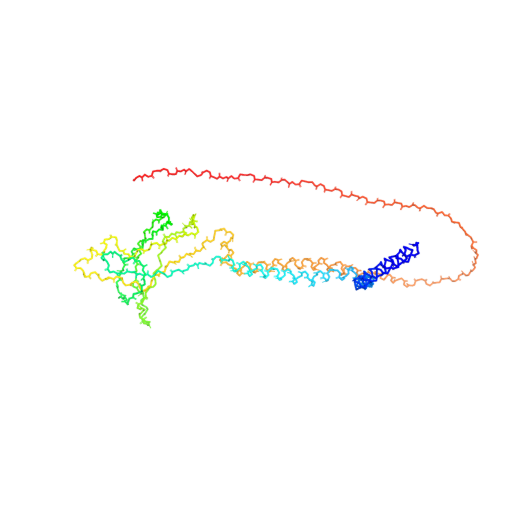6 4.037 29.962 1.00 76.62 199 ILE A N 1
ATOM 1544 C CA . ILE A 1 199 ? -8.391 4.997 29.973 1.00 76.62 199 ILE A CA 1
ATOM 1545 C C . ILE A 1 199 ? -8.199 5.757 28.670 1.00 76.62 199 ILE A C 1
ATOM 1547 O O . ILE A 1 199 ? -7.971 6.953 28.697 1.00 76.62 199 ILE A O 1
ATOM 1551 N N . SER A 1 200 ? -8.321 5.091 27.540 1.00 79.88 200 SER A N 1
ATOM 1552 C CA . SER A 1 200 ? -8.412 5.729 26.240 1.00 79.88 200 SER A CA 1
ATOM 1553 C C . SER A 1 200 ? -9.283 4.866 25.350 1.00 79.88 200 SER A C 1
ATOM 1555 O O . SER A 1 200 ? -9.384 3.650 25.536 1.00 79.88 200 SER A O 1
ATOM 1557 N N . ALA A 1 201 ? -9.914 5.501 24.375 1.00 84.44 201 ALA A N 1
ATOM 1558 C CA . ALA A 1 201 ? -10.588 4.809 23.301 1.00 84.44 201 ALA A CA 1
ATOM 1559 C C . ALA A 1 201 ? -9.994 5.295 21.975 1.00 84.44 201 ALA A C 1
ATOM 1561 O O . ALA A 1 201 ? -9.520 6.423 21.849 1.00 84.44 201 ALA A O 1
ATOM 1562 N N . SER A 1 202 ? -9.980 4.436 20.969 1.00 85.88 202 SER A N 1
ATOM 1563 C CA . SER A 1 202 ? -9.659 4.837 19.606 1.00 85.88 202 SER A CA 1
ATOM 1564 C C . SER A 1 202 ? -10.481 4.018 18.629 1.00 85.88 202 SER A C 1
ATOM 1566 O O . SER A 1 202 ? -10.724 2.827 18.846 1.00 85.88 202 SER A O 1
ATOM 1568 N N . VAL A 1 203 ? -10.939 4.662 17.55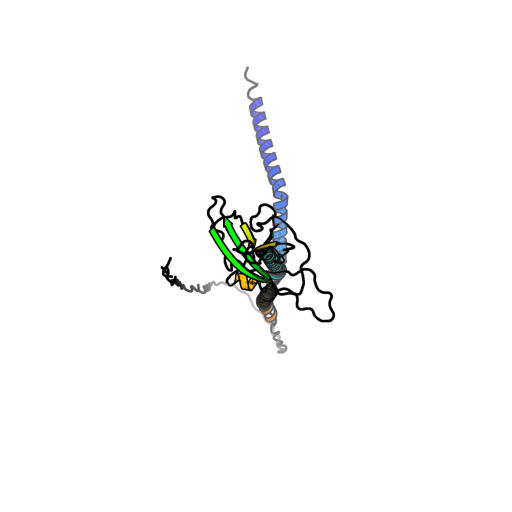6 1.00 83.06 203 VAL A N 1
ATOM 1569 C CA . VAL A 1 203 ? -11.478 3.942 16.402 1.00 83.06 203 VAL A CA 1
ATOM 1570 C C . VAL A 1 203 ? -10.316 3.647 15.479 1.00 83.06 203 VAL A C 1
ATOM 1572 O O . VAL A 1 203 ? -9.593 4.551 15.059 1.00 83.06 203 VAL A O 1
ATOM 1575 N N . LYS A 1 204 ? -10.149 2.368 15.153 1.00 83.38 204 LYS A N 1
ATOM 1576 C CA . LYS A 1 204 ? -9.177 1.913 14.165 1.00 83.38 204 LYS A CA 1
ATOM 1577 C C . LYS A 1 204 ? -9.918 1.420 12.936 1.00 83.38 204 LYS A C 1
ATOM 1579 O O . LYS A 1 204 ? -10.753 0.522 13.037 1.00 83.38 204 LYS A O 1
ATOM 1584 N N . GLY A 1 205 ? -9.591 1.983 11.782 1.00 79.06 205 GLY A N 1
ATOM 1585 C CA . GLY A 1 205 ? -9.988 1.443 10.490 1.00 79.06 205 GLY A CA 1
ATOM 1586 C C . GLY A 1 205 ? -8.823 0.673 9.891 1.00 79.06 205 GLY A C 1
ATOM 1587 O O . GLY A 1 205 ? -7.815 1.272 9.525 1.00 79.06 205 GLY A O 1
ATOM 1588 N N . SER A 1 206 ? -8.941 -0.649 9.771 1.00 77.62 206 SER A N 1
ATOM 1589 C CA . SER A 1 206 ? -7.977 -1.451 9.017 1.00 77.62 206 SER A CA 1
ATOM 1590 C C . SER A 1 206 ? -8.491 -1.688 7.602 1.00 77.62 206 SER A C 1
ATOM 1592 O O . SER A 1 206 ? -9.634 -2.097 7.389 1.00 77.62 206 SER A O 1
ATOM 1594 N N . VAL A 1 207 ? -7.643 -1.426 6.607 1.00 75.81 207 VAL A N 1
ATOM 1595 C CA . VAL A 1 207 ? -7.987 -1.732 5.220 1.00 75.81 207 VAL A CA 1
ATOM 1596 C C . VAL A 1 207 ? -7.714 -3.207 4.971 1.00 75.81 207 VAL A C 1
ATOM 1598 O O . VAL A 1 207 ? -6.569 -3.650 4.894 1.00 75.81 207 VAL A O 1
ATOM 1601 N N . VAL A 1 208 ? -8.787 -3.985 4.844 1.00 74.19 208 VAL A N 1
ATOM 1602 C CA . VAL A 1 208 ? -8.697 -5.387 4.437 1.00 74.19 208 VAL A CA 1
ATOM 1603 C C . VAL A 1 208 ? -8.723 -5.443 2.915 1.00 74.19 208 VAL A C 1
ATOM 1605 O O . VAL A 1 208 ? -9.772 -5.390 2.269 1.00 74.19 208 VAL A O 1
ATOM 1608 N N . HIS A 1 209 ? -7.540 -5.533 2.317 1.00 76.88 209 HIS A N 1
ATOM 1609 C CA . HIS A 1 209 ? -7.423 -5.788 0.890 1.00 76.88 209 HIS A CA 1
ATOM 1610 C C . HIS A 1 209 ? -7.876 -7.220 0.578 1.00 76.88 209 HIS A C 1
ATOM 1612 O O . HIS A 1 209 ? -7.393 -8.181 1.172 1.00 76.88 209 HIS A O 1
ATOM 1618 N N . HIS A 1 210 ? -8.788 -7.365 -0.381 1.00 78.25 210 HIS A N 1
ATOM 1619 C CA . HIS A 1 210 ? -9.242 -8.666 -0.865 1.00 78.25 210 HIS A CA 1
ATOM 1620 C C . HIS A 1 210 ? -8.488 -9.061 -2.148 1.00 78.25 210 HIS A C 1
ATOM 1622 O O . HIS A 1 210 ? -8.038 -8.207 -2.917 1.00 78.25 210 HIS A O 1
ATOM 1628 N N . GLY A 1 211 ? -8.336 -10.368 -2.378 1.00 85.50 211 GLY A N 1
ATOM 1629 C CA . GLY A 1 211 ? -7.681 -10.925 -3.567 1.00 85.50 211 GLY A CA 1
ATOM 1630 C C . GLY A 1 211 ? -6.154 -10.785 -3.571 1.00 85.50 211 GLY A C 1
ATOM 1631 O O . GLY A 1 211 ? -5.508 -10.775 -2.523 1.00 85.50 211 GLY A O 1
ATOM 1632 N N . ILE A 1 212 ? -5.569 -10.667 -4.769 1.00 81.06 212 ILE A N 1
ATOM 1633 C CA . ILE A 1 212 ? -4.106 -10.624 -4.971 1.00 81.06 212 ILE A CA 1
ATOM 1634 C C . ILE A 1 212 ? -3.476 -9.452 -4.204 1.00 81.06 212 ILE A C 1
ATOM 1636 O O . ILE A 1 212 ? -2.404 -9.600 -3.627 1.00 81.06 212 ILE A O 1
ATOM 1640 N N . ARG A 1 213 ? -4.173 -8.310 -4.115 1.00 74.38 213 ARG A N 1
ATOM 1641 C CA . ARG A 1 213 ? -3.697 -7.130 -3.374 1.00 74.38 213 ARG A CA 1
ATOM 1642 C C . ARG A 1 213 ? -3.492 -7.414 -1.883 1.00 74.38 213 ARG A C 1
ATOM 1644 O O . ARG A 1 213 ? -2.504 -6.955 -1.325 1.00 74.38 213 ARG A O 1
ATOM 1651 N N . GLY A 1 214 ? -4.375 -8.203 -1.264 1.00 81.00 214 GLY A N 1
ATOM 1652 C CA . GLY A 1 214 ? -4.237 -8.599 0.142 1.00 81.00 214 GLY A CA 1
ATOM 1653 C C . GLY A 1 214 ? -3.088 -9.566 0.388 1.00 81.00 214 GLY A C 1
ATOM 1654 O O . GLY A 1 214 ? -2.409 -9.491 1.410 1.00 81.00 214 GLY A O 1
ATOM 1655 N N . LEU A 1 215 ? -2.829 -10.449 -0.576 1.00 82.44 215 LEU A N 1
ATOM 1656 C CA . LEU A 1 215 ? -1.721 -11.393 -0.497 1.00 82.44 215 LEU A CA 1
ATOM 1657 C C . LEU A 1 215 ? -0.370 -10.663 -0.660 1.00 82.44 215 LEU A C 1
ATOM 1659 O O . LEU A 1 215 ? 0.554 -10.925 0.110 1.00 82.44 215 LEU A O 1
ATOM 1663 N N . VAL A 1 216 ? -0.297 -9.665 -1.554 1.00 82.25 216 VAL A N 1
ATOM 1664 C CA . VAL A 1 216 ? 0.867 -8.768 -1.706 1.00 82.25 216 VAL A CA 1
ATOM 1665 C C . VAL A 1 216 ? 1.117 -7.940 -0.445 1.00 82.25 216 VAL A C 1
ATOM 1667 O O . VAL A 1 216 ? 2.251 -7.886 0.028 1.00 82.25 216 VAL A O 1
ATOM 1670 N N . SER A 1 217 ? 0.078 -7.336 0.146 1.00 79.69 217 SER A N 1
ATOM 1671 C CA . SER A 1 217 ? 0.241 -6.507 1.350 1.00 79.69 217 SER A CA 1
ATOM 1672 C C . SER A 1 217 ? 0.629 -7.315 2.590 1.00 79.69 217 SER A C 1
ATOM 1674 O O . SER A 1 217 ? 1.295 -6.794 3.479 1.00 79.69 217 SER A O 1
ATOM 1676 N N . ARG A 1 218 ? 0.219 -8.588 2.670 1.00 84.56 218 ARG A N 1
ATOM 1677 C CA . ARG A 1 218 ? 0.524 -9.456 3.816 1.00 84.56 218 ARG A CA 1
ATOM 1678 C C . ARG A 1 218 ? 1.948 -10.011 3.782 1.00 84.56 218 ARG A C 1
ATOM 1680 O O . ARG A 1 218 ? 2.518 -10.247 4.844 1.00 84.56 218 ARG A O 1
ATOM 1687 N N . PHE A 1 219 ? 2.521 -10.213 2.593 1.00 87.00 219 PHE A N 1
ATOM 1688 C CA . PHE A 1 219 ? 3.838 -10.837 2.430 1.00 87.00 219 PHE A CA 1
ATOM 1689 C C . PHE A 1 219 ? 4.759 -10.068 1.465 1.00 87.00 219 PHE A C 1
ATOM 1691 O O . PHE A 1 219 ? 5.256 -10.656 0.497 1.00 87.00 219 PHE A O 1
ATOM 1698 N N . PRO A 1 220 ? 5.056 -8.780 1.725 1.00 81.44 220 PRO A N 1
ATOM 1699 C CA . PRO A 1 220 ? 5.822 -7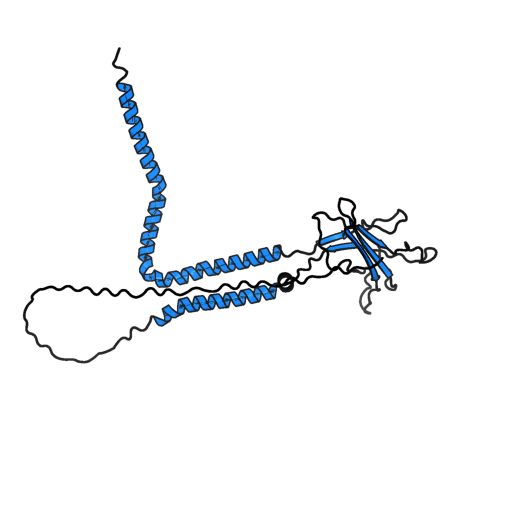.938 0.802 1.00 81.44 220 PRO A CA 1
ATOM 1700 C C . PRO A 1 220 ? 7.208 -8.517 0.479 1.00 81.44 220 PRO A C 1
ATOM 1702 O O . PRO A 1 220 ? 7.643 -8.480 -0.670 1.00 81.44 220 PRO A O 1
ATOM 1705 N N . LEU A 1 221 ? 7.868 -9.137 1.463 1.00 79.38 221 LEU A N 1
ATOM 1706 C CA . LEU A 1 221 ? 9.174 -9.776 1.276 1.00 79.38 221 LEU A CA 1
ATOM 1707 C C . LEU A 1 221 ? 9.125 -10.960 0.305 1.00 79.38 221 LEU A C 1
ATOM 1709 O O . LEU A 1 221 ? 10.033 -11.124 -0.502 1.00 79.38 221 LEU A O 1
ATOM 1713 N N . THR A 1 222 ? 8.063 -11.769 0.347 1.00 80.12 222 THR A N 1
ATOM 1714 C CA . THR A 1 222 ? 7.947 -12.934 -0.546 1.00 80.12 222 THR A CA 1
ATOM 1715 C C . THR A 1 222 ? 7.752 -12.506 -1.996 1.00 80.12 222 THR A C 1
ATOM 1717 O O . THR A 1 222 ? 8.397 -13.057 -2.881 1.00 80.12 222 THR A O 1
ATOM 1720 N N . PHE A 1 223 ? 6.940 -11.472 -2.246 1.00 82.19 223 PHE A N 1
ATOM 1721 C CA . PHE A 1 223 ? 6.767 -10.916 -3.589 1.00 82.19 223 PHE A CA 1
ATOM 1722 C C . PHE A 1 223 ? 8.036 -10.263 -4.111 1.00 82.19 223 PHE A C 1
ATOM 1724 O O . PHE A 1 223 ? 8.373 -10.454 -5.278 1.00 82.19 223 PHE A O 1
ATOM 1731 N N . ALA A 1 224 ? 8.750 -9.530 -3.255 1.00 79.12 224 ALA A N 1
ATOM 1732 C CA . ALA A 1 224 ? 10.042 -8.961 -3.611 1.00 79.12 224 ALA A CA 1
ATOM 1733 C C . ALA A 1 224 ? 11.038 -10.063 -4.005 1.00 79.12 224 ALA A C 1
ATOM 1735 O O . ALA A 1 224 ? 11.700 -9.947 -5.034 1.00 79.12 224 ALA A O 1
ATOM 1736 N N . LEU A 1 225 ? 11.084 -11.158 -3.239 1.00 79.56 225 LEU A N 1
ATOM 1737 C CA . LEU A 1 225 ? 11.959 -12.295 -3.514 1.00 79.56 225 LEU A CA 1
ATOM 1738 C C . LEU A 1 225 ? 11.580 -13.008 -4.818 1.00 79.56 225 LEU A C 1
ATOM 1740 O O . LEU A 1 225 ? 12.446 -13.202 -5.663 1.00 79.56 225 LEU A O 1
ATOM 1744 N N . ILE A 1 226 ? 10.296 -13.316 -5.035 1.00 84.12 226 ILE A N 1
ATOM 1745 C CA . ILE A 1 226 ? 9.811 -13.937 -6.281 1.00 84.12 226 ILE A CA 1
ATOM 1746 C C . ILE A 1 226 ? 10.122 -13.049 -7.491 1.00 84.12 226 ILE A C 1
ATOM 1748 O O . ILE A 1 226 ? 10.608 -13.546 -8.507 1.00 84.12 226 ILE A O 1
ATOM 1752 N N . SER A 1 227 ? 9.873 -11.741 -7.381 1.00 82.94 227 SER A N 1
ATOM 1753 C CA . SER A 1 227 ? 10.180 -10.776 -8.440 1.00 82.94 227 SER A CA 1
ATOM 1754 C C . SER A 1 227 ? 11.679 -10.745 -8.745 1.00 82.94 227 SER A C 1
ATOM 1756 O O . SER A 1 227 ? 12.069 -10.858 -9.905 1.00 82.94 227 SER A O 1
ATOM 1758 N N . ALA A 1 228 ? 12.528 -10.689 -7.713 1.00 79.50 228 ALA A N 1
ATOM 1759 C CA . ALA A 1 228 ? 13.980 -10.718 -7.868 1.00 79.50 228 ALA A CA 1
ATOM 1760 C C . ALA A 1 228 ? 14.469 -12.023 -8.519 1.00 79.50 228 ALA A C 1
ATOM 1762 O O . ALA A 1 228 ? 15.309 -11.984 -9.416 1.00 79.50 228 ALA A O 1
ATOM 1763 N N . THR A 1 229 ? 13.919 -13.175 -8.122 1.00 79.88 229 THR A N 1
ATOM 1764 C CA . THR A 1 229 ? 14.253 -14.470 -8.730 1.00 79.88 229 THR A CA 1
ATOM 1765 C C . THR A 1 229 ? 13.840 -14.521 -10.200 1.00 79.88 229 THR A C 1
ATOM 1767 O O . THR A 1 229 ? 14.664 -14.862 -11.046 1.00 79.88 229 THR A O 1
ATOM 1770 N N . LEU A 1 230 ? 12.599 -14.146 -10.530 1.00 84.31 230 LEU A N 1
ATOM 1771 C CA . LEU A 1 230 ? 12.123 -14.097 -11.918 1.00 84.31 230 LEU A CA 1
ATOM 1772 C C . LEU A 1 230 ? 12.966 -13.144 -12.766 1.00 84.31 230 LEU A C 1
ATOM 1774 O O . LEU A 1 230 ? 13.328 -13.472 -13.895 1.00 84.31 230 LEU A O 1
ATOM 1778 N N . PHE A 1 231 ? 13.319 -11.991 -12.205 1.00 81.75 231 PHE A N 1
ATOM 1779 C CA . PHE A 1 231 ? 14.171 -11.014 -12.859 1.00 81.75 231 PHE A CA 1
ATOM 1780 C C . PHE A 1 231 ? 15.566 -11.576 -13.159 1.00 81.75 231 PHE A C 1
ATOM 1782 O O . PHE A 1 231 ? 16.023 -11.482 -14.296 1.00 81.75 231 PHE A O 1
ATOM 1789 N N . LEU A 1 232 ? 16.218 -12.224 -12.187 1.00 77.38 232 LEU A N 1
ATOM 1790 C CA . LEU A 1 232 ? 17.521 -12.866 -12.393 1.00 77.38 232 LEU A CA 1
ATOM 1791 C C . LEU A 1 232 ? 17.467 -13.972 -13.450 1.00 77.38 232 LEU A C 1
ATOM 1793 O O . LEU A 1 232 ? 18.396 -14.095 -14.246 1.00 77.38 232 LEU A O 1
ATOM 1797 N N . VAL A 1 233 ? 16.381 -14.747 -13.500 1.00 81.38 233 VAL A N 1
ATOM 1798 C CA . VAL A 1 233 ? 16.184 -15.769 -14.538 1.00 81.38 233 VAL A CA 1
ATOM 1799 C C . VAL A 1 233 ? 16.080 -15.123 -15.919 1.00 81.38 233 VAL A C 1
ATOM 1801 O O . VAL A 1 233 ? 16.782 -15.541 -16.837 1.00 81.38 233 VAL A O 1
ATOM 1804 N N . ILE A 1 234 ? 15.263 -14.077 -16.070 1.00 83.38 234 ILE A N 1
ATOM 1805 C CA . ILE A 1 234 ? 15.109 -13.353 -17.342 1.00 83.38 234 ILE A CA 1
ATOM 1806 C C . ILE A 1 234 ? 16.442 -12.732 -17.778 1.00 83.38 234 ILE A C 1
ATOM 1808 O O . ILE A 1 234 ? 16.838 -12.883 -18.934 1.00 83.38 234 ILE A O 1
ATOM 1812 N N . LEU A 1 235 ? 17.165 -12.092 -16.854 1.00 80.56 235 LEU A N 1
ATOM 1813 C CA . LEU A 1 235 ? 18.492 -11.544 -17.130 1.00 80.56 235 LEU A CA 1
ATOM 1814 C C . LEU A 1 235 ? 19.489 -12.622 -17.545 1.00 80.56 235 LEU A C 1
ATOM 1816 O O . LEU A 1 235 ? 20.218 -12.422 -18.511 1.00 80.56 235 LEU A O 1
ATOM 1820 N N . SER A 1 236 ? 19.503 -13.761 -16.853 1.00 81.69 236 SER A N 1
ATOM 1821 C CA . SER A 1 236 ? 20.368 -14.893 -17.188 1.00 81.69 236 SER A CA 1
ATOM 1822 C C . SER A 1 236 ? 20.073 -15.424 -18.592 1.00 81.69 236 SER A C 1
ATOM 1824 O O . SER A 1 236 ? 20.998 -15.642 -19.369 1.00 81.69 236 SER A O 1
ATOM 1826 N N . VAL A 1 237 ? 18.794 -15.542 -18.970 1.00 84.50 237 VAL A N 1
ATOM 1827 C CA . VAL A 1 237 ? 18.384 -15.977 -20.317 1.00 84.50 237 VAL A CA 1
ATOM 1828 C C . VAL A 1 237 ? 18.808 -14.972 -21.390 1.00 84.50 237 VAL A C 1
ATOM 1830 O O . VAL A 1 237 ? 19.324 -15.383 -22.428 1.00 84.50 237 VAL A O 1
ATOM 1833 N N . ILE A 1 238 ? 18.634 -13.668 -21.152 1.00 83.50 238 ILE A N 1
ATOM 1834 C CA . ILE A 1 238 ? 19.076 -12.625 -22.092 1.00 83.50 238 ILE A CA 1
ATOM 1835 C C . ILE A 1 238 ? 20.599 -12.656 -22.234 1.00 83.50 238 ILE A C 1
ATOM 1837 O O . ILE A 1 238 ? 21.113 -12.686 -23.349 1.00 83.50 238 ILE A O 1
ATOM 1841 N N . LEU A 1 239 ? 21.321 -12.705 -21.115 1.00 80.75 239 LEU A N 1
ATOM 1842 C CA . LEU A 1 239 ? 22.779 -12.722 -21.090 1.00 80.75 239 LEU A CA 1
ATOM 1843 C C . LEU A 1 239 ? 23.331 -13.981 -21.767 1.00 80.75 239 LEU A C 1
ATOM 1845 O O . LEU A 1 239 ? 24.244 -13.879 -22.585 1.00 80.75 239 LEU A O 1
ATOM 1849 N N . ALA A 1 240 ? 22.723 -15.143 -21.522 1.00 83.25 240 ALA A N 1
ATOM 1850 C CA . ALA A 1 240 ? 23.019 -16.368 -22.252 1.00 83.25 240 ALA A CA 1
ATOM 1851 C C . ALA A 1 240 ? 22.759 -16.182 -23.752 1.00 83.25 240 ALA A C 1
ATOM 1853 O O . ALA A 1 240 ? 23.653 -16.435 -24.548 1.00 83.25 240 ALA A O 1
ATOM 1854 N N . GLY A 1 241 ? 21.599 -15.656 -24.155 1.00 82.00 241 GLY A N 1
ATOM 1855 C CA . GLY A 1 241 ? 21.281 -15.381 -25.560 1.00 82.00 241 GLY A CA 1
ATOM 1856 C C . GLY A 1 241 ? 22.257 -14.415 -26.245 1.00 82.00 241 GLY A C 1
ATOM 1857 O O . GLY A 1 241 ? 22.517 -14.555 -27.438 1.00 82.00 241 GLY A O 1
ATOM 1858 N N . CYS A 1 242 ? 22.835 -13.469 -25.501 1.00 78.25 242 CYS A N 1
ATOM 1859 C CA . CYS A 1 242 ? 23.822 -12.521 -26.015 1.00 78.25 242 CYS A CA 1
ATOM 1860 C C . CYS A 1 242 ? 25.250 -13.092 -26.073 1.00 78.25 242 CYS A C 1
ATOM 1862 O O . CYS A 1 242 ? 25.991 -12.761 -26.998 1.00 78.25 242 CYS A O 1
ATOM 1864 N N . ILE A 1 243 ? 25.648 -13.937 -25.116 1.00 82.81 243 ILE A N 1
ATOM 1865 C CA . ILE A 1 243 ? 27.010 -14.500 -25.027 1.00 82.81 243 ILE A CA 1
ATOM 1866 C C . ILE A 1 243 ? 27.151 -15.793 -25.841 1.00 82.81 243 ILE A C 1
ATOM 1868 O O . ILE A 1 243 ? 28.209 -16.066 -26.404 1.00 82.81 243 ILE A O 1
ATOM 1872 N N . LEU A 1 244 ? 26.094 -16.596 -25.956 1.00 83.19 244 LEU A N 1
ATOM 1873 C CA . LEU A 1 244 ? 26.145 -17.876 -26.664 1.00 83.19 244 LEU A CA 1
ATOM 1874 C C . LEU A 1 244 ? 26.640 -17.722 -28.123 1.00 83.19 244 LEU A C 1
ATOM 1876 O O . LEU A 1 244 ? 27.551 -18.453 -28.519 1.00 83.19 244 LEU A O 1
ATOM 1880 N N . PRO A 1 245 ? 26.160 -16.743 -28.920 1.00 80.88 245 PRO A N 1
ATOM 1881 C CA . PRO A 1 245 ? 26.630 -16.551 -30.291 1.00 80.88 245 PRO A CA 1
ATOM 1882 C C . PRO A 1 245 ? 28.083 -16.072 -30.388 1.00 80.88 245 PRO A C 1
ATOM 1884 O O . PRO A 1 245 ? 28.736 -16.332 -31.396 1.00 80.88 245 PRO A O 1
ATOM 1887 N N . THR A 1 246 ? 28.606 -15.369 -29.375 1.00 77.62 246 THR A N 1
ATOM 1888 C CA . THR A 1 246 ? 30.003 -14.904 -29.387 1.00 77.62 246 THR A CA 1
ATOM 1889 C C . THR A 1 246 ? 30.964 -16.052 -29.098 1.00 77.62 246 THR A C 1
ATOM 1891 O O . THR A 1 246 ? 31.997 -16.156 -29.760 1.00 77.62 246 THR A O 1
ATOM 1894 N N . MET A 1 247 ? 30.583 -16.960 -28.197 1.00 81.75 247 MET A N 1
ATOM 1895 C CA . MET A 1 247 ? 31.345 -18.171 -27.882 1.00 81.75 247 MET A CA 1
ATOM 1896 C C . MET A 1 247 ? 31.396 -19.154 -29.056 1.00 81.75 247 MET A C 1
ATOM 1898 O O . MET A 1 247 ? 32.460 -19.690 -29.360 1.00 81.75 247 MET A O 1
ATOM 1902 N N . PHE A 1 248 ? 30.282 -19.354 -29.767 1.00 83.94 248 PHE A N 1
ATOM 1903 C CA . PHE A 1 248 ? 30.230 -20.291 -30.898 1.00 83.94 248 PHE A CA 1
ATOM 1904 C C . PHE A 1 248 ? 30.839 -19.756 -32.202 1.00 83.94 248 PHE A C 1
ATOM 1906 O O . PHE A 1 248 ? 30.982 -20.511 -33.161 1.00 83.94 248 PHE A O 1
ATOM 1913 N N . ARG A 1 249 ? 31.248 -18.481 -32.264 1.00 77.75 249 ARG A N 1
ATOM 1914 C CA . ARG A 1 249 ? 31.842 -17.898 -33.481 1.00 77.75 249 ARG A CA 1
ATOM 1915 C C . ARG A 1 249 ? 33.327 -18.235 -33.670 1.00 77.75 249 ARG A C 1
ATOM 1917 O O . ARG A 1 249 ? 33.908 -17.834 -34.676 1.00 77.75 249 ARG A O 1
ATOM 1924 N N . ARG A 1 250 ? 33.963 -18.959 -32.742 1.00 65.62 250 ARG A N 1
ATOM 1925 C CA . ARG A 1 250 ? 35.410 -19.209 -32.778 1.00 65.62 250 ARG A CA 1
ATOM 1926 C C . ARG A 1 250 ? 35.748 -20.686 -32.958 1.00 65.62 250 ARG A C 1
ATOM 1928 O O . ARG A 1 250 ? 36.009 -21.393 -31.997 1.00 65.62 250 ARG A O 1
ATOM 1935 N N . ALA A 1 251 ? 35.801 -21.098 -34.216 1.00 58.66 251 ALA A N 1
ATOM 1936 C CA . ALA A 1 251 ? 36.789 -22.050 -34.707 1.00 58.66 251 ALA A CA 1
ATOM 1937 C C . ALA A 1 251 ? 36.840 -21.925 -36.237 1.00 58.66 251 ALA A C 1
ATOM 1939 O O . ALA A 1 251 ? 36.203 -22.716 -36.934 1.00 58.66 251 ALA A O 1
ATOM 1940 N N . PRO A 1 252 ? 37.559 -20.933 -36.802 1.00 68.06 252 PRO A N 1
ATOM 1941 C CA . PRO A 1 252 ? 38.198 -21.212 -38.074 1.00 68.06 252 PRO A CA 1
ATOM 1942 C C . PRO A 1 252 ? 39.106 -22.408 -37.790 1.00 68.06 252 PRO A C 1
ATOM 1944 O O . PRO A 1 252 ? 40.065 -22.314 -37.028 1.00 68.06 252 PRO A O 1
ATOM 1947 N N . ARG A 1 253 ? 38.680 -23.578 -38.267 1.00 62.72 253 ARG A N 1
ATOM 1948 C CA . ARG A 1 253 ? 39.531 -24.755 -38.353 1.00 62.72 253 ARG A CA 1
ATOM 1949 C C . ARG A 1 253 ? 40.705 -24.296 -39.204 1.00 62.72 253 ARG A C 1
ATOM 1951 O O . ARG A 1 253 ? 40.538 -24.107 -40.406 1.00 62.72 253 ARG A O 1
ATOM 1958 N N . ASP A 1 254 ? 41.839 -24.042 -38.568 1.00 68.25 254 ASP A N 1
ATOM 1959 C CA . ASP A 1 254 ? 43.106 -24.010 -39.272 1.00 68.25 254 ASP A CA 1
ATOM 1960 C C . ASP A 1 254 ? 43.263 -25.417 -39.850 1.00 68.25 254 ASP A C 1
ATOM 1962 O O . ASP A 1 254 ? 43.648 -26.358 -39.154 1.00 68.25 254 ASP A O 1
ATOM 1966 N N . GLU A 1 255 ? 42.859 -25.592 -41.109 1.00 68.62 255 GLU A N 1
ATOM 1967 C CA . GLU A 1 255 ? 43.350 -26.694 -41.917 1.00 68.62 255 GLU A CA 1
ATOM 1968 C C . GLU A 1 255 ? 44.848 -26.468 -42.090 1.00 68.62 255 GLU A C 1
ATOM 1970 O O . GLU A 1 255 ? 45.334 -25.873 -43.050 1.00 68.62 255 GLU A O 1
ATOM 1975 N N . SER A 1 256 ? 45.595 -26.942 -41.099 1.00 68.50 256 SER A N 1
ATOM 1976 C CA . SER A 1 256 ? 46.970 -27.348 -41.270 1.00 68.50 256 SER A CA 1
ATOM 1977 C C . SER A 1 256 ? 46.985 -28.445 -42.337 1.00 68.50 256 SER A C 1
ATOM 1979 O O . SER A 1 256 ? 46.862 -29.628 -42.023 1.00 68.50 256 SER A O 1
ATOM 1981 N N . SER A 1 257 ? 47.143 -28.048 -43.594 1.00 61.41 257 SER A N 1
ATOM 1982 C CA . SER A 1 257 ? 47.682 -28.921 -44.630 1.00 61.41 257 SER A CA 1
ATOM 1983 C C . SER A 1 257 ? 49.097 -28.447 -44.969 1.00 61.41 257 SER A C 1
ATOM 1985 O O . SER A 1 257 ? 49.299 -27.790 -45.991 1.00 61.41 257 SER A O 1
ATOM 1987 N N . PRO A 1 258 ? 50.100 -28.704 -44.108 1.00 71.00 258 PRO A N 1
ATOM 1988 C CA . PRO A 1 258 ? 51.472 -28.740 -44.569 1.00 71.00 258 PRO A CA 1
ATOM 1989 C C . PRO A 1 258 ? 51.673 -30.035 -45.372 1.00 71.00 258 PRO A C 1
ATOM 1991 O O . PRO A 1 258 ? 51.080 -31.065 -45.070 1.00 71.00 258 PRO A O 1
ATOM 1994 N N . ASP A 1 259 ? 52.542 -29.959 -46.372 1.00 60.22 2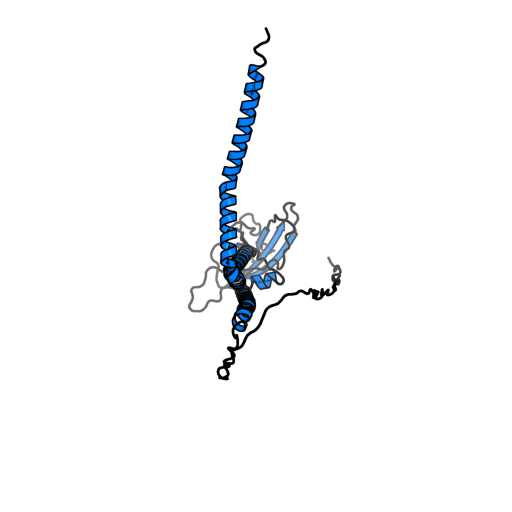59 ASP A N 1
ATOM 1995 C CA . ASP A 1 259 ? 53.062 -31.070 -47.172 1.00 60.22 259 ASP A CA 1
ATOM 1996 C C . ASP A 1 259 ? 52.183 -31.613 -48.305 1.00 60.22 259 ASP A C 1
ATOM 1998 O O . ASP A 1 259 ? 51.596 -32.687 -48.248 1.00 60.22 259 ASP A O 1
ATOM 2002 N N . THR A 1 260 ? 52.324 -30.984 -49.472 1.00 64.06 260 THR A N 1
ATOM 2003 C CA . THR A 1 260 ? 52.970 -31.721 -50.570 1.00 64.06 260 THR A CA 1
ATOM 2004 C C . THR A 1 260 ? 53.927 -30.792 -51.312 1.00 64.06 260 THR A C 1
ATOM 2006 O O . THR A 1 260 ? 53.536 -29.924 -52.089 1.00 64.06 260 THR A O 1
ATOM 2009 N N . ARG A 1 261 ? 55.218 -30.963 -51.018 1.00 56.75 261 ARG A N 1
ATOM 2010 C CA . ARG A 1 261 ? 56.328 -30.432 -51.808 1.00 56.75 261 ARG A CA 1
ATOM 2011 C C . ARG A 1 261 ? 56.281 -30.998 -53.228 1.00 56.75 261 ARG A C 1
ATOM 2013 O O . ARG A 1 261 ? 56.184 -32.208 -53.395 1.00 56.75 261 ARG A O 1
ATOM 2020 N N . GLY A 1 262 ? 56.556 -30.127 -54.194 1.00 59.81 262 GLY A N 1
ATOM 2021 C CA . GLY A 1 262 ? 57.290 -30.483 -55.405 1.00 59.81 262 GLY A CA 1
ATOM 2022 C C . GLY A 1 262 ? 56.487 -30.375 -56.692 1.00 59.81 262 GLY A C 1
ATOM 2023 O O . GLY A 1 262 ? 55.709 -31.262 -57.005 1.00 59.81 262 GLY A O 1
ATOM 2024 N N . ILE A 1 263 ? 56.745 -29.316 -57.461 1.00 61.22 263 ILE A N 1
ATOM 2025 C CA . ILE A 1 263 ? 57.379 -29.367 -58.793 1.00 61.22 263 ILE A CA 1
ATOM 2026 C C . ILE A 1 263 ? 57.435 -27.919 -59.323 1.00 61.22 263 ILE A C 1
ATOM 2028 O O . ILE A 1 263 ? 56.389 -27.292 -59.487 1.00 61.22 263 ILE A O 1
ATOM 2032 N N . PRO A 1 264 ? 58.629 -27.356 -59.583 1.00 62.66 264 PRO A N 1
ATOM 2033 C CA . PRO A 1 264 ? 58.760 -26.140 -60.363 1.00 62.66 264 PRO A CA 1
ATOM 2034 C C . PRO A 1 264 ? 58.841 -26.523 -61.843 1.00 62.66 264 PRO A C 1
ATOM 2036 O O . PRO A 1 264 ? 59.836 -27.093 -62.288 1.00 62.66 264 PRO A O 1
ATOM 2039 N N . THR A 1 265 ? 57.814 -26.184 -62.614 1.00 53.91 265 THR A N 1
ATOM 2040 C CA . THR A 1 265 ? 57.948 -26.070 -64.069 1.00 53.91 265 THR A CA 1
ATOM 2041 C C . THR A 1 265 ? 57.470 -24.699 -64.493 1.00 53.91 265 THR A C 1
ATOM 2043 O O . THR A 1 265 ? 56.289 -24.366 -64.447 1.00 53.91 265 THR A O 1
ATOM 2046 N N . ASP A 1 266 ? 58.486 -23.921 -64.831 1.00 57.09 266 ASP A N 1
ATOM 2047 C CA . ASP A 1 266 ? 58.488 -22.725 -65.647 1.00 57.09 266 ASP A CA 1
ATOM 2048 C C . ASP A 1 266 ? 57.842 -22.984 -67.027 1.00 57.09 266 ASP A C 1
ATOM 2050 O O . ASP A 1 266 ? 57.639 -24.134 -67.421 1.00 57.09 266 ASP A O 1
ATOM 2054 N N . ILE A 1 267 ? 57.640 -21.901 -67.783 1.00 53.38 267 ILE A N 1
ATOM 2055 C CA . ILE A 1 267 ? 57.106 -21.787 -69.155 1.00 53.38 267 ILE A CA 1
ATOM 2056 C C . ILE A 1 267 ? 55.618 -21.391 -69.222 1.00 53.38 267 ILE A C 1
ATOM 2058 O O . ILE A 1 267 ? 54.730 -22.186 -69.501 1.00 53.38 267 ILE A O 1
ATOM 2062 N N . GLY A 1 268 ? 55.391 -20.085 -69.063 1.00 53.09 268 GLY A N 1
ATOM 2063 C CA . GLY A 1 268 ? 55.068 -19.227 -70.207 1.00 53.09 268 GLY A CA 1
ATOM 2064 C C . GLY A 1 268 ? 53.637 -19.201 -70.771 1.00 53.09 268 GLY A C 1
ATOM 2065 O O . GLY A 1 268 ? 52.948 -20.202 -70.886 1.00 53.09 268 GLY A O 1
ATOM 2066 N N . ILE A 1 269 ? 53.328 -18.019 -71.322 1.00 53.22 269 ILE A N 1
ATOM 2067 C CA . ILE A 1 269 ? 52.395 -17.751 -72.434 1.00 53.22 269 ILE A CA 1
ATOM 2068 C C . ILE A 1 269 ? 50.997 -17.210 -72.051 1.00 53.22 269 ILE A C 1
ATOM 2070 O O . ILE A 1 269 ? 50.055 -17.934 -71.768 1.00 53.22 269 ILE A O 1
ATOM 2074 N N . LYS A 1 270 ? 50.910 -15.878 -72.213 1.00 44.19 270 LYS A N 1
ATOM 2075 C CA . LYS A 1 270 ? 49.855 -15.061 -72.856 1.00 44.19 270 LYS A CA 1
ATOM 2076 C C . LYS A 1 270 ? 48.422 -15.031 -72.286 1.00 44.19 270 LYS A C 1
ATOM 2078 O O . LYS A 1 270 ? 47.617 -15.929 -72.482 1.00 44.19 270 LYS A O 1
ATOM 2083 N N . THR A 1 271 ? 48.079 -13.831 -71.805 1.00 48.28 271 THR A N 1
ATOM 2084 C CA . THR A 1 271 ? 46.874 -13.024 -72.121 1.00 48.28 271 THR A CA 1
ATOM 2085 C C . THR A 1 271 ? 46.205 -13.441 -73.448 1.00 48.28 271 THR A C 1
ATOM 2087 O O . THR A 1 271 ? 46.927 -13.522 -74.446 1.00 48.28 271 THR A O 1
ATOM 2090 N N . PRO A 1 272 ? 44.864 -13.617 -73.538 1.00 54.06 272 PRO A N 1
ATOM 2091 C CA . PRO A 1 272 ? 43.975 -12.449 -73.616 1.00 54.06 272 PRO A CA 1
ATOM 2092 C C . PRO A 1 272 ? 42.526 -12.607 -73.082 1.00 54.06 272 PRO A C 1
ATOM 2094 O O . PRO A 1 272 ? 41.955 -13.684 -73.078 1.00 54.06 272 PRO A O 1
ATOM 2097 N N . SER A 1 273 ? 41.952 -11.454 -72.707 1.00 49.62 273 SER A N 1
ATOM 2098 C CA . SER A 1 273 ? 40.584 -10.948 -72.976 1.00 49.62 273 SER A CA 1
ATOM 2099 C C . SER A 1 273 ? 39.303 -11.780 -72.756 1.00 49.62 273 SER A C 1
ATOM 2101 O O . SER A 1 273 ? 39.227 -12.959 -73.069 1.00 49.62 273 SER A O 1
ATOM 2103 N N . SER A 1 274 ? 38.226 -11.012 -72.515 1.00 42.03 274 SER A N 1
ATOM 2104 C CA . SER A 1 274 ? 36.809 -11.279 -72.853 1.00 42.03 274 SER A CA 1
ATOM 2105 C C . SER A 1 274 ? 36.021 -12.026 -71.757 1.00 42.03 274 SER A C 1
ATOM 2107 O O . SER A 1 274 ? 36.395 -13.105 -71.328 1.00 42.03 274 SER A O 1
ATOM 2109 N N . SER A 1 275 ? 35.121 -11.348 -71.034 1.00 47.31 275 SER A N 1
ATOM 2110 C CA . SER A 1 275 ? 33.725 -10.998 -71.375 1.00 47.31 275 SER A CA 1
ATOM 2111 C C . SER A 1 275 ? 32.729 -12.144 -71.149 1.00 47.31 275 SER A C 1
ATOM 2113 O O . SER A 1 275 ? 32.717 -13.104 -71.909 1.00 47.31 275 SER A O 1
ATOM 2115 N N . SER A 1 276 ? 31.876 -11.999 -70.133 1.00 48.84 276 SER A N 1
ATOM 2116 C CA . SER A 1 276 ? 30.476 -12.478 -70.009 1.00 48.84 276 SER A CA 1
ATOM 2117 C C . SER A 1 276 ? 30.121 -12.401 -68.516 1.00 48.84 276 SER A C 1
ATOM 2119 O O . SER A 1 276 ? 30.882 -12.867 -67.677 1.00 48.84 276 SER A O 1
ATOM 2121 N N . SER A 1 277 ? 29.232 -11.504 -68.081 1.00 52.78 277 SER A N 1
ATOM 2122 C CA . SER A 1 277 ? 27.763 -11.604 -68.121 1.00 52.78 277 SER A CA 1
ATOM 2123 C C . SER A 1 277 ? 27.237 -12.874 -67.454 1.00 52.78 277 SER A C 1
ATOM 2125 O O . SER A 1 277 ? 27.592 -13.958 -67.891 1.00 52.78 277 SER A O 1
ATOM 2127 N N . ASP A 1 278 ? 26.416 -12.668 -66.416 1.00 50.84 278 ASP A N 1
ATOM 2128 C CA . ASP A 1 278 ? 25.297 -13.493 -65.909 1.00 50.84 278 ASP A CA 1
ATOM 2129 C C . ASP A 1 278 ? 25.279 -13.368 -64.375 1.00 50.84 278 ASP A C 1
ATOM 2131 O O . ASP A 1 278 ? 26.139 -13.874 -63.662 1.00 50.84 278 ASP A O 1
ATOM 2135 N N . ILE A 1 279 ? 24.540 -12.398 -63.824 1.00 53.97 279 ILE A N 1
ATOM 2136 C CA . ILE A 1 279 ? 23.127 -12.532 -63.425 1.00 53.97 279 ILE A CA 1
ATOM 2137 C C . ILE A 1 279 ? 22.889 -13.873 -62.733 1.00 53.97 279 ILE A C 1
ATOM 2139 O O . ILE A 1 279 ? 22.618 -14.870 -63.387 1.00 53.97 279 ILE A O 1
ATOM 2143 N N . ASP A 1 280 ? 22.904 -13.862 -61.400 1.00 51.59 280 ASP A N 1
ATOM 2144 C CA . ASP A 1 280 ? 22.141 -14.848 -60.646 1.00 51.59 280 ASP A CA 1
ATOM 2145 C C . ASP A 1 280 ? 21.463 -14.182 -59.445 1.00 51.59 280 ASP A C 1
ATOM 2147 O O . ASP A 1 280 ? 22.002 -13.974 -58.354 1.00 51.59 280 ASP A O 1
ATOM 2151 N N . GLU A 1 281 ? 20.237 -13.768 -59.735 1.00 56.31 281 GLU A N 1
ATOM 2152 C CA . GLU A 1 281 ? 19.220 -13.280 -58.830 1.00 56.31 281 GLU A CA 1
ATOM 2153 C C . GLU A 1 281 ? 18.682 -14.460 -58.012 1.00 56.31 281 GLU A C 1
ATOM 2155 O O . GLU A 1 281 ? 17.977 -15.328 -58.522 1.00 56.31 281 GLU A O 1
ATOM 2160 N N . LYS A 1 282 ? 18.986 -14.503 -56.709 1.00 53.72 282 LYS A N 1
ATOM 2161 C CA . LYS A 1 282 ? 18.335 -15.439 -55.781 1.00 53.72 282 LYS A CA 1
ATOM 2162 C C . LYS A 1 282 ? 17.554 -14.702 -54.707 1.00 53.72 282 LYS A C 1
ATOM 2164 O O . LYS A 1 282 ? 17.986 -14.504 -53.573 1.00 53.72 282 LYS A O 1
ATOM 2169 N N . SER A 1 283 ? 16.335 -14.345 -55.094 1.00 52.41 283 SER A N 1
ATOM 2170 C CA . SER A 1 283 ? 15.217 -14.064 -54.207 1.00 52.41 283 SER A CA 1
ATOM 2171 C C . SER A 1 283 ? 14.932 -15.269 -53.301 1.00 52.41 283 SER A C 1
ATOM 2173 O O . SER A 1 283 ? 14.528 -16.325 -53.791 1.00 52.41 283 SER A O 1
ATOM 2175 N N . PHE A 1 284 ? 15.054 -15.112 -51.980 1.00 50.31 284 PHE A N 1
ATOM 2176 C CA . PHE A 1 284 ? 14.482 -16.068 -51.029 1.00 50.31 284 PHE A CA 1
ATOM 2177 C C . PHE A 1 284 ? 13.472 -15.417 -50.078 1.00 50.31 284 PHE A C 1
ATOM 2179 O O . PHE A 1 284 ? 13.789 -14.859 -49.036 1.00 50.31 284 PHE A O 1
ATOM 2186 N N . VAL A 1 285 ? 12.214 -15.554 -50.501 1.00 55.62 285 VAL A N 1
ATOM 2187 C CA . VAL A 1 285 ? 11.097 -16.128 -49.737 1.00 55.62 285 VAL A CA 1
ATOM 2188 C C . VAL A 1 285 ? 10.732 -15.465 -48.400 1.00 55.62 285 VAL A C 1
ATOM 2190 O O . VAL A 1 285 ? 11.070 -15.879 -47.294 1.00 55.62 285 VAL A O 1
ATOM 2193 N N . ARG A 1 286 ? 9.827 -14.504 -48.571 1.00 51.81 286 ARG A N 1
ATOM 2194 C CA . ARG A 1 286 ? 8.741 -14.059 -47.691 1.00 51.81 286 ARG A CA 1
ATOM 2195 C C . ARG A 1 286 ? 8.052 -15.234 -46.958 1.00 51.81 286 ARG A C 1
ATOM 2197 O O . ARG A 1 286 ? 7.230 -15.935 -47.547 1.00 51.81 286 ARG A O 1
ATOM 2204 N N . ARG A 1 287 ? 8.294 -15.414 -45.651 1.00 53.78 287 ARG A N 1
ATOM 2205 C CA . ARG A 1 287 ? 7.445 -16.261 -44.784 1.00 53.78 287 ARG A CA 1
ATOM 2206 C C . ARG A 1 287 ? 6.386 -15.424 -44.069 1.00 53.78 287 ARG A C 1
ATOM 2208 O O . ARG A 1 287 ? 6.637 -14.743 -43.083 1.00 53.78 287 ARG A O 1
ATOM 2215 N N . ARG A 1 288 ? 5.176 -15.518 -44.616 1.00 56.31 288 ARG A N 1
ATOM 2216 C CA . ARG A 1 288 ? 3.896 -15.057 -44.073 1.00 56.31 288 ARG A CA 1
ATOM 2217 C C . ARG A 1 288 ? 3.340 -16.169 -43.169 1.00 56.31 288 ARG A C 1
ATOM 2219 O O . ARG A 1 288 ? 3.029 -17.246 -43.668 1.00 56.31 288 ARG A O 1
ATOM 2226 N N . GLY A 1 289 ? 3.204 -15.923 -41.868 1.00 47.34 289 GLY A N 1
ATOM 2227 C CA . GLY A 1 289 ? 2.438 -16.765 -40.934 1.00 47.34 289 GLY A CA 1
ATOM 2228 C C . GLY A 1 289 ? 1.471 -15.870 -40.163 1.00 47.34 289 GLY A C 1
ATOM 2229 O O . GLY A 1 289 ? 1.914 -14.971 -39.461 1.00 47.34 289 GLY A O 1
ATOM 2230 N N . LYS A 1 290 ? 0.181 -15.874 -40.523 1.00 53.56 290 LYS A N 1
ATOM 2231 C CA . LYS A 1 290 ? -0.905 -16.630 -39.857 1.00 53.56 290 LYS A CA 1
ATOM 2232 C C . LYS A 1 290 ? -1.027 -16.235 -38.374 1.00 53.56 290 LYS A C 1
ATOM 2234 O O . LYS A 1 290 ? -0.203 -16.639 -37.574 1.00 53.56 290 LYS A O 1
ATOM 2239 N N . GLN A 1 291 ? -1.905 -15.300 -38.005 1.00 44.91 291 GLN A N 1
ATOM 2240 C CA . GLN A 1 291 ? -3.377 -15.404 -37.929 1.00 44.91 291 GLN A CA 1
ATOM 2241 C C . GLN A 1 291 ? -3.853 -16.334 -36.796 1.00 44.91 291 GLN A C 1
ATOM 2243 O O . GLN A 1 291 ? -3.440 -17.488 -36.731 1.00 44.91 291 GLN A O 1
ATOM 2248 N N . SER A 1 292 ? -4.834 -15.826 -36.029 1.00 42.34 292 SER A N 1
ATOM 2249 C CA . SER A 1 292 ? -5.708 -16.493 -35.035 1.00 42.34 292 SER A CA 1
ATOM 2250 C C . SER A 1 292 ? -5.085 -16.683 -33.636 1.00 42.34 292 SER A C 1
ATOM 2252 O O . SER A 1 292 ? -3.914 -17.007 -33.533 1.00 42.34 292 SER A O 1
ATOM 2254 N N . ARG A 1 293 ? -5.745 -16.460 -32.489 1.00 51.31 293 ARG A N 1
ATOM 2255 C CA . ARG A 1 293 ? -7.165 -16.462 -32.065 1.00 51.31 293 ARG A CA 1
ATOM 2256 C C . ARG A 1 293 ? -7.297 -15.485 -30.874 1.00 51.31 293 ARG A C 1
ATOM 2258 O O . ARG A 1 293 ? -6.438 -15.497 -30.005 1.00 51.31 293 ARG A O 1
ATOM 2265 N N . SER A 1 294 ? -8.230 -14.535 -30.797 1.00 50.91 294 SER A N 1
ATOM 2266 C CA . SER A 1 294 ? -9.657 -14.675 -30.447 1.00 50.91 294 SER A CA 1
ATOM 2267 C C . SER A 1 294 ? -9.975 -15.733 -29.376 1.00 50.91 294 SER A C 1
ATOM 2269 O O . SER A 1 294 ? -10.373 -16.847 -29.706 1.00 50.91 294 SER A O 1
ATOM 2271 N N . LEU A 1 295 ? -9.904 -15.364 -28.096 1.00 53.94 295 LEU A N 1
ATOM 2272 C CA . LEU A 1 295 ? -10.717 -16.000 -27.056 1.00 53.94 295 LEU A CA 1
ATOM 2273 C C . LEU A 1 295 ? -11.383 -14.925 -26.199 1.00 53.94 295 LEU A C 1
ATOM 2275 O O . LEU A 1 295 ? -10.902 -14.509 -25.151 1.00 53.94 295 LEU A O 1
ATOM 2279 N N . SER A 1 296 ? -12.534 -14.495 -26.711 1.00 51.56 296 SER A N 1
ATOM 2280 C CA . SER A 1 296 ? -13.660 -14.026 -25.917 1.00 51.56 296 SER A CA 1
ATOM 2281 C C . SER A 1 296 ? -14.077 -15.156 -24.977 1.00 51.56 296 SER A C 1
ATOM 2283 O O . SER A 1 296 ? -14.488 -16.223 -25.436 1.00 51.56 296 SER A O 1
ATOM 2285 N N . ARG A 1 297 ? -13.971 -14.938 -23.665 1.00 50.69 297 ARG A N 1
ATOM 2286 C CA . ARG A 1 297 ? -14.655 -15.766 -22.670 1.00 50.69 297 ARG A CA 1
ATOM 2287 C C . ARG A 1 297 ? -15.538 -14.866 -21.814 1.00 50.69 297 ARG A C 1
ATOM 2289 O O . ARG A 1 297 ? -15.121 -14.303 -20.810 1.00 50.69 297 ARG A O 1
ATOM 2296 N N . LYS A 1 298 ? -16.769 -14.721 -22.309 1.00 49.78 298 LYS A N 1
ATOM 2297 C CA . LYS A 1 298 ? -17.990 -14.457 -21.541 1.00 49.78 298 LYS A CA 1
ATOM 2298 C C . LYS A 1 298 ? -18.161 -15.497 -20.422 1.00 49.78 298 LYS A C 1
ATOM 2300 O O . LYS A 1 298 ? -17.692 -16.624 -20.571 1.00 49.78 298 LYS A O 1
ATOM 2305 N N . SER A 1 299 ? -19.009 -15.139 -19.450 1.00 44.25 299 SER A N 1
ATOM 2306 C CA . SER A 1 299 ? -19.700 -16.006 -18.471 1.00 44.25 299 SER A CA 1
ATOM 2307 C C . SER A 1 299 ? -18.992 -16.097 -17.109 1.00 44.25 299 SER A C 1
ATOM 2309 O O . SER A 1 299 ? -17.808 -16.397 -17.065 1.00 44.25 299 SER A O 1
ATOM 2311 N N . ALA A 1 300 ? -19.614 -15.861 -15.953 1.00 48.62 300 ALA A N 1
ATOM 2312 C CA . ALA A 1 300 ? -21.010 -15.608 -15.605 1.00 48.62 300 ALA A CA 1
ATOM 2313 C C . ALA A 1 300 ? -21.050 -14.782 -14.309 1.00 48.62 300 ALA A C 1
ATOM 2315 O O . ALA A 1 300 ? -20.284 -15.048 -13.383 1.00 48.62 300 ALA A O 1
ATOM 2316 N N . SER A 1 301 ? -21.966 -13.820 -14.228 1.00 50.09 301 SER A N 1
ATOM 2317 C CA . SER A 1 301 ? -22.348 -13.189 -12.965 1.00 50.09 301 SER A CA 1
ATOM 2318 C C . SER A 1 301 ? -23.397 -14.072 -12.282 1.00 50.09 301 SER A C 1
ATOM 2320 O O . SER A 1 301 ? -24.431 -14.333 -12.900 1.00 50.09 301 SER A O 1
ATOM 2322 N N . PRO A 1 302 ? -23.185 -14.546 -11.043 1.00 61.25 302 PRO A N 1
ATOM 2323 C CA . PRO A 1 302 ? -24.242 -15.205 -10.295 1.00 61.25 302 PRO A CA 1
ATOM 2324 C C . PRO A 1 302 ? -25.263 -14.166 -9.817 1.00 61.25 302 PRO A C 1
ATOM 2326 O O . PRO A 1 302 ? -24.945 -13.246 -9.064 1.00 61.25 302 PRO A O 1
ATOM 2329 N N . LEU A 1 303 ? -26.497 -14.339 -10.288 1.00 54.66 303 LEU A N 1
ATOM 2330 C CA . LEU A 1 303 ? -27.721 -13.766 -9.732 1.00 54.66 303 LEU A CA 1
ATOM 2331 C C . LEU A 1 303 ? -27.814 -14.146 -8.246 1.00 54.66 303 LEU A C 1
ATOM 2333 O O . LEU A 1 303 ? -28.085 -15.299 -7.918 1.00 54.66 303 LEU A O 1
ATOM 2337 N N . ILE A 1 304 ? -27.581 -13.186 -7.350 1.00 58.34 304 ILE A N 1
ATOM 2338 C CA . ILE A 1 304 ? -27.922 -13.323 -5.932 1.00 58.34 304 ILE A CA 1
ATOM 2339 C C . ILE A 1 304 ? -29.318 -12.730 -5.752 1.00 58.34 304 ILE A C 1
ATOM 2341 O O . ILE A 1 304 ? -29.537 -11.534 -5.939 1.00 58.34 304 ILE A O 1
ATOM 2345 N N . LEU A 1 305 ? -30.258 -13.620 -5.447 1.00 59.44 305 LEU A N 1
ATOM 2346 C CA . LEU A 1 305 ? -31.643 -13.326 -5.099 1.00 59.44 305 LEU A CA 1
ATOM 2347 C C . LEU A 1 305 ? -31.718 -12.453 -3.832 1.00 59.44 305 LEU A C 1
ATOM 2349 O O . LEU A 1 305 ? -30.949 -12.681 -2.894 1.00 59.44 305 LEU A O 1
ATOM 2353 N N . PRO A 1 306 ? -32.664 -11.502 -3.753 1.00 61.25 306 PRO A N 1
ATOM 2354 C CA . PRO A 1 306 ? -32.930 -10.764 -2.527 1.00 61.25 306 PRO A CA 1
ATOM 2355 C C . PRO A 1 306 ? -33.607 -11.689 -1.509 1.00 61.25 306 PRO A C 1
ATOM 2357 O O . PRO A 1 306 ? -34.731 -12.155 -1.717 1.00 61.25 306 PRO A O 1
ATOM 2360 N N . LEU A 1 307 ? -32.917 -11.955 -0.397 1.00 57.34 307 LEU A N 1
ATOM 2361 C CA . LEU A 1 307 ? -33.521 -12.608 0.757 1.00 57.34 307 LEU A CA 1
ATOM 2362 C C . LEU A 1 307 ? -34.465 -11.606 1.432 1.00 57.34 307 LEU A C 1
ATOM 2364 O O . LEU A 1 307 ? -34.052 -10.664 2.103 1.00 57.34 307 LEU A O 1
ATOM 2368 N N . SER A 1 308 ? -35.746 -11.817 1.161 1.00 64.12 308 SER A N 1
ATOM 2369 C CA . SER A 1 308 ? -36.889 -11.265 1.872 1.00 64.12 308 SER A CA 1
ATOM 2370 C C . SER A 1 308 ? -36.943 -11.792 3.313 1.00 64.12 308 SER A C 1
ATOM 2372 O O . SER A 1 308 ? -36.437 -12.879 3.587 1.00 64.12 308 SER A O 1
ATOM 2374 N N . THR A 1 309 ? -37.678 -11.068 4.165 1.00 51.41 309 THR A N 1
ATOM 2375 C CA . THR A 1 309 ? -38.190 -11.413 5.511 1.00 51.41 309 THR A CA 1
ATOM 2376 C C . THR A 1 309 ? -37.243 -11.198 6.701 1.00 51.41 309 THR A C 1
ATOM 2378 O O . THR A 1 309 ? -36.068 -11.517 6.632 1.00 51.41 309 THR A O 1
ATOM 2381 N N . ARG A 1 310 ? -37.690 -10.676 7.850 1.00 46.97 310 ARG A N 1
ATOM 2382 C CA . ARG A 1 310 ? -39.029 -10.296 8.347 1.00 46.97 310 ARG A CA 1
ATOM 2383 C C . ARG A 1 310 ? -38.835 -9.358 9.554 1.00 46.97 310 ARG A C 1
ATOM 2385 O O . ARG A 1 310 ? -37.762 -9.371 10.149 1.00 46.97 310 ARG A O 1
ATOM 2392 N N . HIS A 1 311 ? -39.883 -8.583 9.835 1.00 52.41 311 HIS A N 1
ATOM 2393 C CA . HIS A 1 311 ? -40.079 -7.709 10.997 1.00 52.41 311 HIS A CA 1
ATOM 2394 C C . HIS A 1 311 ? -39.673 -8.320 12.339 1.00 52.41 311 HIS A C 1
ATOM 2396 O O . HIS A 1 311 ? -39.911 -9.537 12.514 1.00 52.41 311 HIS A O 1
#

Radius of gyration: 43.79 Å; chains: 1; bounding box: 99×101×118 Å

Secondary structure (DSSP, 8-state):
--SSHHHHHHHHHHHHHHHHHHHHHHHHHHHHHHHHHHHHHHHHHHHHGGGHHHHHHHHHHHHHHHHHHHHHHHHHHHHHHHS-PPEEEEEPPP--SSS--BSS----PPPTT--EEEEEEEEEE-TTS-EEEEEEEEEEEPPP---TTSPPPS---------S----SSS----EEEEE-TTTTGGG-SS-S-------EEEEE-----THHHHHHH-HHHHHHHHHHHHHHHHHHHHHHHHHHHHTT--------------------------------------------------------------

Sequence (311 aa):
MDNEHISTAQENSFVAAQEDHANQVLENVLYAPLRLFLVLTTNLVSYLRPFAAQIIPVLICIFLIPLILLLSFFSGLIVWKSVAVGWESPLHLQFGDGSPPYALSTLPPLVPQQRYDVSVHLSIPTTSNNTLSSVRRPAIVFPPRTSFFRRKPSTISVTVPMVSSFLPGSSTIIAFVEVGRGDQWKSLGNGEGREISVISASVKGSVVHHGIRGLVSRFPLTFALISATLFLVILSVILAGCILPTMFRRAPRDESSPDTRGIPTDIGIKTPSSSSSDIDEKSFVRRRGKQSRSLSRKSASPLILPLSTRH

pLDDT: mean 71.16, std 15.72, range [27.64, 96.5]

Foldseek 3Di:
DPPPVVVVVVVVVVVVVVVVVVVVVVVCVVCVVVVVVVVVVVVVCVVCVVVCLPVVLVVCCVPVVVVVVVVVVVVLVVLVVPLPAKDKAWWAWDDDDLDFIWTRHFWDFDDQQDKDKKKKWKWKADPVRDTPDIFIDIDIDHRPPDDPPDDGDRDDDGDTDGDPDDDPPDPDIDITIGIADPVSCVPVPPPPPDDDGHGIDMDIGDDQDDDPSNVCVVCVPVVVVVVVVVVVVVSVVSVCVSVVVVVVVDDPPPPPPDDDDDDDDDDDDDDDDDDDDDDDDDDDDDDDDDDDDDDDDDDDDDDDDDDDDDD